Protein AF-A0A7S4FN03-F1 (afdb_monomer)

pLDDT: mean 77.99, std 19.29, range [27.97, 95.44]

Mean predicted aligned error: 13.23 Å

Solvent-accessible surface area (backbone atoms only — not comparable to full-atom values): 18125 Å² total; per-residue (Å²): 136,86,80,96,76,80,91,63,79,79,75,65,75,80,77,77,81,86,76,85,81,77,85,72,90,62,94,55,85,79,60,80,80,77,79,86,74,87,74,92,75,78,81,68,73,52,72,67,58,58,50,49,51,50,48,51,52,50,50,58,72,62,55,65,81,92,66,58,69,67,62,52,29,52,53,39,32,54,49,47,53,52,56,50,67,69,48,41,68,65,55,51,52,52,43,50,49,33,33,52,50,16,50,52,48,34,72,72,51,64,81,77,82,57,57,74,57,43,53,54,48,52,54,51,48,56,51,49,53,55,52,54,53,55,58,58,46,55,61,50,38,54,59,54,57,66,48,46,64,59,48,52,60,41,44,75,67,64,74,56,58,71,68,39,48,54,50,27,52,46,45,50,55,43,57,56,48,35,41,50,38,27,41,45,26,38,49,46,34,45,70,69,42,66,53,78,94,44,68,70,54,48,50,52,47,32,49,36,49,28,54,42,50,48,53,52,44,51,56,41,48,52,44,36,69,76,34,94,44,62,67,60,24,49,52,50,47,51,53,55,49,53,54,38,52,50,48,26,47,78,79,40,51,74,88,78,54,59,80,92,58,54,63,50,54,80,71,26,63,57,19,53,37,46,52,53,46,49,49,63,71,30,58,92,42,76,48,73,73,53,75,74,51,22,66,74,44,82,69,45,67,94,55,52,35,27,60,69,70,72,109

Structure (mmCIF, N/CA/C/O backbone):
data_AF-A0A7S4FN03-F1
#
_entry.id   AF-A0A7S4FN03-F1
#
loop_
_atom_site.group_PDB
_atom_site.id
_atom_site.type_symbol
_atom_site.label_atom_id
_atom_site.label_alt_id
_atom_site.label_comp_id
_atom_site.label_asym_id
_atom_site.label_entity_id
_atom_site.label_seq_id
_atom_site.pdbx_PDB_ins_code
_atom_site.Cartn_x
_atom_site.Cartn_y
_atom_site.Cartn_z
_atom_site.occupancy
_atom_site.B_iso_or_equiv
_atom_site.auth_seq_id
_atom_site.auth_comp_id
_atom_site.auth_asym_id
_atom_site.auth_atom_id
_atom_site.pdbx_PDB_model_num
ATOM 1 N N . ASP A 1 1 ? 38.760 39.451 47.859 1.00 35.06 1 ASP A N 1
ATOM 2 C CA . ASP A 1 1 ? 37.387 39.232 47.369 1.00 35.06 1 ASP A CA 1
ATOM 3 C C . ASP A 1 1 ? 37.130 37.746 47.196 1.00 35.06 1 ASP A C 1
ATOM 5 O O . ASP A 1 1 ? 37.681 37.132 46.296 1.00 35.06 1 ASP A O 1
ATOM 9 N N . LEU A 1 2 ? 36.641 37.122 48.276 1.00 35.09 2 LEU A N 1
ATOM 10 C CA . LEU A 1 2 ? 35.272 36.573 48.403 1.00 35.09 2 LEU A CA 1
ATOM 11 C C . LEU A 1 2 ? 35.201 35.189 47.726 1.00 35.09 2 LEU A C 1
ATOM 13 O O . LEU A 1 2 ? 35.229 35.093 46.512 1.00 35.09 2 LEU A O 1
ATOM 17 N N . GLY A 1 3 ? 35.208 34.057 48.429 1.00 33.28 3 GLY A N 1
ATOM 18 C CA . GLY A 1 3 ? 34.470 33.750 49.654 1.00 33.28 3 GLY A CA 1
ATOM 19 C C . GLY A 1 3 ? 33.426 32.687 49.302 1.00 33.28 3 GLY A C 1
ATOM 20 O O . GLY A 1 3 ? 32.341 33.011 48.843 1.00 33.28 3 GLY A O 1
ATOM 21 N N . TYR A 1 4 ? 33.808 31.418 49.434 1.00 37.50 4 TYR A N 1
ATOM 22 C CA . TYR A 1 4 ? 32.979 30.237 49.189 1.00 37.50 4 TYR A CA 1
ATOM 23 C C . TYR A 1 4 ? 31.975 30.073 50.344 1.00 37.50 4 TYR A C 1
ATOM 25 O O . TYR A 1 4 ? 32.359 29.651 51.436 1.00 37.50 4 TYR A O 1
ATOM 33 N N . GLU A 1 5 ? 30.710 30.442 50.118 1.00 38.25 5 GLU A N 1
ATOM 34 C CA . GLU A 1 5 ? 29.605 30.275 51.073 1.00 38.25 5 GLU A CA 1
ATOM 35 C C . GLU A 1 5 ? 28.731 29.043 50.783 1.00 38.25 5 GLU A C 1
ATOM 37 O O . GLU A 1 5 ? 28.573 28.581 49.653 1.00 38.25 5 GLU A O 1
ATOM 42 N N . ARG A 1 6 ? 28.196 28.505 51.882 1.00 40.78 6 ARG A N 1
ATOM 43 C CA . ARG A 1 6 ? 27.448 27.254 52.049 1.00 40.78 6 ARG A CA 1
ATOM 44 C C . ARG A 1 6 ? 26.044 27.240 51.422 1.00 40.78 6 ARG A C 1
ATOM 46 O O . ARG A 1 6 ? 25.438 28.284 51.207 1.00 40.78 6 ARG A O 1
ATOM 53 N N . PRO A 1 7 ? 25.460 26.035 51.260 1.00 44.78 7 PRO A N 1
ATOM 54 C CA . PRO A 1 7 ? 24.115 25.830 50.747 1.00 44.78 7 PRO A CA 1
ATOM 55 C C . PRO A 1 7 ? 23.074 25.942 51.874 1.00 44.78 7 PRO A C 1
ATOM 57 O O . PRO A 1 7 ? 22.741 24.951 52.514 1.00 44.78 7 PRO A O 1
ATOM 60 N N . GLU A 1 8 ? 22.527 27.135 52.109 1.00 39.94 8 GLU A N 1
ATOM 61 C CA . GLU A 1 8 ? 21.363 27.311 53.007 1.00 39.94 8 GLU A CA 1
ATOM 62 C C . GLU A 1 8 ? 20.085 27.760 52.274 1.00 39.94 8 GLU A C 1
ATOM 64 O O . GLU A 1 8 ? 18.982 27.622 52.800 1.00 39.94 8 GLU A O 1
ATOM 69 N N . ALA A 1 9 ? 20.176 28.146 50.997 1.00 37.31 9 ALA A N 1
ATOM 70 C CA . ALA A 1 9 ? 19.009 28.558 50.208 1.00 37.31 9 ALA A CA 1
ATOM 71 C C . ALA A 1 9 ? 18.144 27.388 49.682 1.00 37.31 9 ALA A C 1
ATOM 73 O O . ALA A 1 9 ? 16.999 27.595 49.284 1.00 37.31 9 ALA A O 1
ATOM 74 N N . ALA A 1 10 ? 18.645 26.147 49.710 1.00 36.66 10 ALA A N 1
ATOM 75 C CA . ALA A 1 10 ? 17.890 24.969 49.261 1.00 36.66 10 ALA A CA 1
ATOM 76 C C . ALA A 1 10 ? 17.017 24.334 50.365 1.00 36.66 10 ALA A C 1
ATOM 78 O O . ALA A 1 10 ? 16.143 23.526 50.062 1.00 36.66 10 ALA A O 1
ATOM 79 N N . ALA A 1 11 ? 17.213 24.708 51.636 1.00 39.81 11 ALA A N 1
ATOM 80 C CA . ALA A 1 11 ? 16.533 24.084 52.775 1.00 39.81 11 ALA A CA 1
ATOM 81 C C . ALA A 1 11 ? 15.270 24.831 53.257 1.00 39.81 11 ALA A C 1
ATOM 83 O O . ALA A 1 11 ? 14.521 24.298 54.074 1.00 39.81 11 ALA A O 1
ATOM 84 N N . GLN A 1 12 ? 14.984 26.037 52.749 1.00 36.88 12 GLN A N 1
ATOM 85 C CA . GLN A 1 12 ? 13.817 26.833 53.175 1.00 36.88 12 GLN A CA 1
ATOM 86 C C . GLN A 1 12 ? 12.677 26.923 52.147 1.00 36.88 12 GLN A C 1
ATOM 88 O O . GLN A 1 12 ? 11.568 27.306 52.512 1.00 36.88 12 GLN A O 1
ATOM 93 N N . ALA A 1 13 ? 12.870 26.459 50.909 1.00 37.47 13 ALA A N 1
ATOM 94 C CA . ALA A 1 13 ? 11.798 26.400 49.905 1.00 37.47 13 ALA A CA 1
ATOM 95 C C . ALA A 1 13 ? 10.875 25.163 50.032 1.00 37.47 13 ALA A C 1
ATOM 97 O O . ALA A 1 13 ? 9.937 25.008 49.257 1.00 37.47 13 ALA A O 1
ATOM 98 N N . GLN A 1 14 ? 11.104 24.289 51.020 1.00 38.75 14 GLN A N 1
ATOM 99 C CA . GLN A 1 14 ? 10.279 23.099 51.289 1.00 38.75 14 GLN A CA 1
ATOM 100 C C . GLN A 1 14 ? 9.232 23.287 52.406 1.00 38.75 14 GLN A C 1
ATOM 102 O O . GLN A 1 14 ? 8.590 22.316 52.800 1.00 38.75 14 GLN A O 1
ATOM 107 N N . ARG A 1 15 ? 9.025 24.509 52.929 1.00 39.31 15 ARG A N 1
ATOM 108 C CA . ARG A 1 15 ? 8.112 24.749 54.071 1.00 39.31 15 ARG A CA 1
ATOM 109 C C . ARG A 1 15 ? 6.859 25.592 53.816 1.00 39.31 15 ARG A C 1
ATOM 111 O O . ARG A 1 15 ? 6.125 25.835 54.768 1.00 39.31 15 ARG A O 1
ATOM 118 N N . ALA A 1 16 ? 6.531 25.977 52.586 1.00 44.50 16 ALA A N 1
ATOM 119 C CA . ALA A 1 16 ? 5.259 26.659 52.331 1.00 44.50 16 ALA A CA 1
ATOM 120 C C . ALA A 1 16 ? 4.739 26.391 50.915 1.00 44.50 16 ALA A C 1
ATOM 122 O O . ALA A 1 16 ? 5.336 26.839 49.942 1.00 44.50 16 ALA A O 1
ATOM 123 N N . GLY A 1 17 ? 3.612 25.682 50.813 1.00 32.88 17 GLY A N 1
ATOM 124 C CA . GLY A 1 17 ? 2.87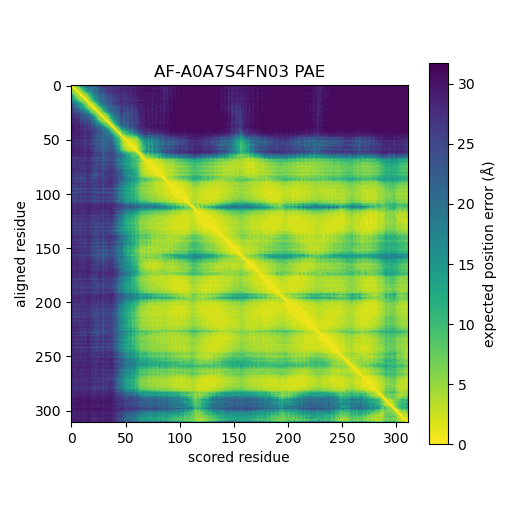5 25.510 49.558 1.00 32.88 17 GLY A CA 1
ATOM 125 C C . GLY A 1 17 ? 2.376 24.087 49.347 1.00 32.88 17 GLY A C 1
ATOM 126 O O . GLY A 1 17 ? 2.926 23.350 48.535 1.00 32.88 17 GLY A O 1
ATOM 127 N N . ASP A 1 18 ? 1.327 23.707 50.075 1.00 34.50 18 ASP A N 1
ATOM 128 C CA . ASP A 1 18 ? 0.567 22.483 49.811 1.00 34.50 18 ASP A CA 1
ATOM 129 C C . ASP A 1 18 ? -0.051 22.543 48.391 1.00 34.50 18 ASP A C 1
ATOM 131 O O . ASP A 1 18 ? -0.775 23.497 48.083 1.00 34.50 18 ASP A O 1
ATOM 135 N N . PRO A 1 19 ? 0.189 21.558 47.505 1.00 40.25 19 PRO A N 1
ATOM 136 C CA . PRO A 1 19 ? -0.490 21.477 46.215 1.00 40.25 19 PRO A CA 1
ATOM 137 C C . PRO A 1 19 ? -1.942 20.977 46.379 1.00 40.25 19 PRO A C 1
ATOM 139 O O . PRO A 1 19 ? -2.229 20.152 47.251 1.00 40.25 19 PRO A O 1
ATOM 142 N N . PRO A 1 20 ? -2.891 21.410 45.522 1.00 37.19 20 PRO A N 1
ATOM 143 C CA . PRO A 1 20 ? -4.289 21.007 45.633 1.00 37.19 20 PRO A CA 1
ATOM 144 C C . PRO A 1 20 ? -4.449 19.496 45.410 1.00 37.19 20 PRO A C 1
ATOM 146 O O . PRO A 1 20 ? -4.155 18.964 44.336 1.00 37.19 20 PRO A O 1
ATOM 149 N N . LYS A 1 21 ? -4.955 18.797 46.436 1.00 32.19 21 LYS A N 1
ATOM 150 C CA . LYS A 1 21 ? -5.301 17.369 46.392 1.00 32.19 21 LYS A CA 1
ATOM 151 C C . LYS A 1 21 ? -6.249 17.079 45.225 1.00 32.19 21 LYS A C 1
ATOM 153 O O . LYS A 1 21 ? -7.438 17.397 45.258 1.00 32.19 21 LYS A O 1
ATOM 158 N N . ARG A 1 22 ? -5.724 16.393 44.209 1.00 33.28 22 ARG A N 1
ATOM 159 C CA . ARG A 1 22 ? -6.496 15.711 43.165 1.00 33.28 22 ARG A CA 1
ATOM 160 C C . ARG A 1 22 ? -7.419 14.699 43.854 1.00 33.28 22 ARG A C 1
ATOM 162 O O . ARG A 1 22 ? -6.936 13.740 44.450 1.00 33.28 22 ARG A O 1
ATOM 169 N N . ARG A 1 23 ? -8.738 14.913 43.801 1.00 31.50 23 ARG A N 1
ATOM 170 C CA . ARG A 1 23 ? -9.747 13.950 44.275 1.00 31.50 23 ARG A CA 1
ATOM 171 C C . ARG A 1 23 ? -9.638 12.670 43.441 1.00 31.50 23 ARG A C 1
ATOM 173 O O . ARG A 1 23 ? -10.211 12.571 42.359 1.00 31.50 23 ARG A O 1
ATOM 180 N N . SER A 1 24 ? -8.889 11.693 43.940 1.00 31.02 24 SER A N 1
ATOM 181 C CA . SER A 1 24 ? -9.024 10.306 43.525 1.00 31.02 24 SER A CA 1
ATOM 182 C C . SER A 1 24 ? -10.347 9.794 44.091 1.00 31.02 24 SER A C 1
ATOM 184 O O . SER A 1 24 ? -10.504 9.605 45.298 1.00 31.02 24 SER A O 1
ATOM 186 N N . VAL A 1 25 ? -11.339 9.594 43.221 1.00 38.94 25 VAL A N 1
ATOM 187 C CA . VAL A 1 25 ? -12.537 8.813 43.558 1.00 38.94 25 VAL A CA 1
ATOM 188 C C . VAL A 1 25 ? -12.097 7.352 43.602 1.00 38.94 25 VAL A C 1
ATOM 190 O O . VAL A 1 25 ? -12.251 6.583 42.659 1.00 38.94 25 VAL A O 1
ATOM 193 N N . THR A 1 26 ? -11.419 7.028 44.695 1.00 33.53 26 THR A N 1
ATOM 194 C CA . THR A 1 26 ? -11.009 5.689 45.096 1.00 33.53 26 THR A CA 1
ATOM 195 C C . THR A 1 26 ? -12.175 5.133 45.900 1.00 33.53 26 THR A C 1
ATOM 197 O O . THR A 1 26 ? -12.727 5.840 46.742 1.00 33.53 26 THR A O 1
ATOM 200 N N . GLY A 1 27 ? -12.604 3.910 45.598 1.00 36.25 27 GLY A N 1
ATOM 201 C CA . GLY A 1 27 ? -13.808 3.279 46.142 1.00 36.25 27 GLY A CA 1
ATOM 202 C C . GLY A 1 27 ? -13.750 2.953 47.638 1.00 36.25 27 GLY A C 1
ATOM 203 O O . GLY A 1 27 ? -13.853 1.788 47.998 1.00 36.25 27 GLY A O 1
ATOM 204 N N . SER A 1 28 ? -13.627 3.960 48.508 1.00 31.30 28 SER A N 1
ATOM 205 C CA . SER A 1 28 ? -13.722 3.805 49.966 1.00 31.30 28 SER A CA 1
ATOM 206 C C . SER A 1 28 ? -14.982 4.431 50.578 1.00 31.30 28 SER A C 1
ATOM 208 O O . SER A 1 28 ? -15.271 4.169 51.740 1.00 31.30 28 SER A O 1
ATOM 210 N N . SER A 1 29 ? -15.799 5.175 49.820 1.00 30.98 29 SER A N 1
ATOM 211 C CA . SER A 1 29 ? -17.082 5.707 50.330 1.00 30.98 29 SER A CA 1
ATOM 212 C C . SER A 1 29 ? -18.221 4.684 50.393 1.00 30.98 29 SER A C 1
ATOM 214 O O . SER A 1 29 ? -19.305 5.024 50.847 1.00 30.98 29 SER A O 1
ATOM 2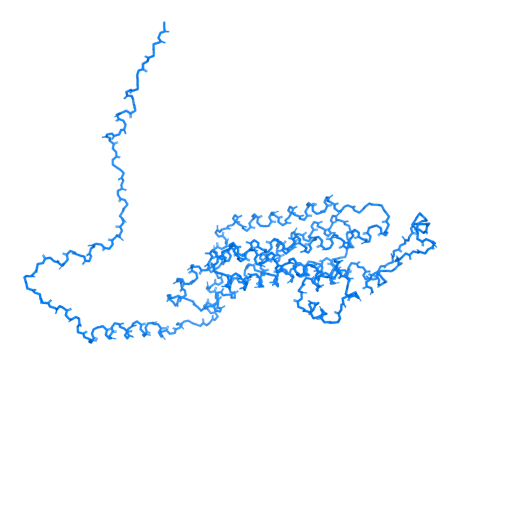16 N N . VAL A 1 30 ? -17.994 3.431 49.987 1.00 37.16 30 VAL A N 1
ATOM 217 C CA . VAL A 1 30 ? -18.956 2.331 50.211 1.00 37.16 30 VAL A CA 1
ATOM 218 C C . VAL A 1 30 ? -18.622 1.546 51.494 1.00 37.16 30 VAL A C 1
ATOM 220 O O . VAL A 1 30 ? -19.428 0.754 51.964 1.00 37.16 30 VAL A O 1
ATOM 223 N N . LEU A 1 31 ? -17.461 1.798 52.113 1.00 33.47 31 LEU A N 1
ATOM 224 C CA . LEU A 1 31 ? -16.963 1.052 53.277 1.00 33.47 31 LEU A CA 1
ATOM 225 C C . LEU A 1 31 ? -17.275 1.702 54.636 1.00 33.47 31 LEU A C 1
ATOM 227 O O . LEU A 1 31 ? -17.035 1.078 55.663 1.00 33.47 31 LEU A O 1
ATOM 231 N N . SER A 1 32 ? -17.847 2.911 54.681 1.00 31.39 32 SER A N 1
ATOM 232 C CA . SER A 1 32 ? -18.150 3.603 55.949 1.00 31.39 32 SER A CA 1
ATOM 233 C C . SER A 1 32 ? -19.551 3.336 56.515 1.00 31.39 32 SER A C 1
ATOM 235 O O . SER A 1 32 ? -19.945 3.985 57.477 1.00 31.39 32 SER A O 1
ATOM 237 N N . LEU A 1 33 ? -20.310 2.399 55.940 1.00 33.19 33 LEU A N 1
ATOM 238 C CA . LEU A 1 33 ? -21.582 1.912 56.502 1.00 33.19 33 LEU A CA 1
ATOM 239 C C . LEU A 1 33 ? -21.454 0.522 57.153 1.00 33.19 33 LEU A C 1
ATOM 241 O O . LEU A 1 33 ? -22.434 -0.011 57.658 1.00 33.19 33 LEU A O 1
ATOM 245 N N . ALA A 1 34 ? -20.249 -0.055 57.178 1.00 32.72 34 ALA A N 1
ATOM 246 C CA . ALA A 1 34 ? -19.971 -1.388 57.713 1.00 32.72 34 ALA A CA 1
ATOM 247 C C . ALA A 1 34 ? -19.263 -1.324 59.077 1.00 32.72 34 ALA A C 1
ATOM 249 O O . ALA A 1 34 ? -18.207 -1.921 59.269 1.00 32.72 34 ALA A O 1
ATOM 250 N N . GLY A 1 35 ? -19.811 -0.556 60.018 1.00 33.16 35 GLY A N 1
ATOM 251 C CA . GLY A 1 35 ? -19.161 -0.336 61.307 1.00 33.16 35 GLY A CA 1
ATOM 252 C C . GLY A 1 35 ? -20.116 -0.016 62.442 1.00 33.16 35 GLY A C 1
ATOM 253 O O . GLY A 1 35 ? -19.932 1.014 63.069 1.00 33.16 35 GLY A O 1
ATOM 254 N N . GLN A 1 36 ? -21.121 -0.867 62.678 1.00 32.75 36 GLN A N 1
ATOM 255 C CA . GLN A 1 36 ? -21.648 -1.188 64.016 1.00 32.75 36 GLN A CA 1
ATOM 256 C C . GLN A 1 36 ? -22.869 -2.101 63.900 1.00 32.75 36 GLN A C 1
ATOM 258 O O . GLN A 1 36 ? -23.950 -1.671 63.511 1.00 32.75 36 GLN A O 1
ATOM 263 N N . THR A 1 37 ? -22.683 -3.373 64.234 1.00 27.97 37 THR A N 1
ATOM 264 C CA . THR A 1 37 ? -23.661 -4.216 64.934 1.00 27.97 37 THR A CA 1
ATOM 265 C C . THR A 1 37 ? -22.941 -5.492 65.349 1.00 27.97 37 THR A C 1
ATOM 267 O O . THR A 1 37 ? -22.277 -6.144 64.545 1.00 27.97 37 THR A O 1
ATOM 270 N N . ASP A 1 38 ? -23.021 -5.788 66.639 1.00 29.88 38 ASP A N 1
ATOM 271 C CA . ASP A 1 38 ? -22.600 -7.044 67.236 1.00 29.88 38 ASP A CA 1
ATOM 272 C C . ASP A 1 38 ? -23.289 -8.241 66.556 1.00 29.88 38 ASP A C 1
ATOM 274 O O . ASP A 1 38 ? -24.403 -8.116 66.047 1.00 29.88 38 ASP A O 1
ATOM 278 N N . SER A 1 39 ? -22.651 -9.415 66.635 1.00 29.36 39 SER A N 1
ATOM 279 C CA . SER A 1 39 ? -23.101 -10.748 66.177 1.00 29.36 39 SER A CA 1
ATOM 280 C C . SER A 1 39 ? -23.014 -11.043 64.661 1.00 29.36 39 SER A C 1
ATOM 282 O O . SER A 1 39 ? -23.272 -10.172 63.829 1.00 29.36 39 SER A O 1
ATOM 284 N N . PRO A 1 40 ? -22.641 -12.282 64.258 1.00 32.16 40 PRO A N 1
ATOM 285 C CA . PRO A 1 40 ? -22.474 -12.658 62.859 1.00 32.16 40 PRO A CA 1
ATOM 286 C C . PRO A 1 40 ? -23.851 -12.868 62.226 1.00 32.16 40 PRO A C 1
ATOM 288 O O . PRO A 1 40 ? -24.292 -13.993 62.002 1.00 32.16 40 PRO A O 1
ATOM 291 N N . THR A 1 41 ? -24.553 -11.778 61.934 1.00 33.66 41 THR A N 1
ATOM 292 C CA . THR A 1 41 ? -25.743 -11.849 61.093 1.00 33.66 41 THR A CA 1
ATOM 293 C C . THR A 1 41 ? -25.251 -11.993 59.664 1.00 33.66 41 THR A C 1
ATOM 295 O O . THR A 1 41 ? -24.797 -11.040 59.033 1.00 33.66 41 THR A O 1
ATOM 298 N N . THR A 1 42 ? -25.272 -13.226 59.170 1.00 31.83 42 THR A N 1
ATOM 299 C CA . THR A 1 42 ? -25.091 -13.551 57.762 1.00 31.83 42 THR A CA 1
ATOM 300 C C . THR A 1 42 ? -26.085 -12.703 56.966 1.00 31.83 42 THR A C 1
ATOM 302 O O . THR A 1 42 ? -27.268 -13.026 56.911 1.00 31.83 42 THR A O 1
ATOM 305 N N . LEU A 1 43 ? -25.637 -11.593 56.367 1.00 41.56 43 LEU A N 1
ATOM 306 C CA . LEU A 1 43 ? -26.392 -10.912 55.316 1.00 41.56 43 LEU A CA 1
ATOM 307 C C . LEU A 1 43 ? -26.362 -11.833 54.097 1.00 41.56 43 LEU A C 1
ATOM 309 O O . LEU A 1 43 ? -25.610 -11.635 53.144 1.00 41.56 43 LEU A O 1
ATOM 313 N N . THR A 1 44 ? -27.162 -12.895 54.155 1.00 41.41 44 THR A N 1
ATOM 314 C CA . THR A 1 44 ? -27.591 -13.620 52.976 1.00 41.41 44 THR A CA 1
ATOM 315 C C . THR A 1 44 ? -28.345 -12.598 52.140 1.00 41.41 44 THR A C 1
ATOM 317 O O . THR A 1 44 ? -29.516 -12.320 52.404 1.00 41.41 44 THR A O 1
ATOM 320 N N . MET A 1 45 ? -27.676 -11.986 51.156 1.00 43.38 45 MET A N 1
ATOM 321 C CA . MET A 1 45 ? -28.401 -11.419 50.027 1.00 43.38 45 MET A CA 1
ATOM 322 C C . MET A 1 45 ? -29.353 -12.520 49.572 1.00 43.38 45 MET A C 1
ATOM 324 O O . MET A 1 45 ? -28.902 -13.617 49.236 1.00 43.38 45 MET A O 1
ATOM 328 N N . SER A 1 46 ? -30.657 -12.267 49.665 1.00 54.31 46 SER A N 1
ATOM 329 C CA . SER A 1 46 ? -31.658 -13.227 49.228 1.00 54.31 46 SER A CA 1
ATOM 330 C C . SER A 1 46 ? -31.303 -13.671 47.810 1.00 54.31 46 SER A C 1
ATOM 332 O O . SER A 1 46 ? -31.000 -12.832 46.957 1.00 54.31 46 SER A O 1
ATOM 334 N N . ASN A 1 47 ? -31.353 -14.977 47.535 1.00 58.19 47 ASN A N 1
ATOM 335 C CA . ASN A 1 47 ? -31.136 -15.521 46.190 1.00 58.19 47 ASN A CA 1
ATOM 336 C C . ASN A 1 47 ? -32.037 -14.841 45.130 1.00 58.19 47 ASN A C 1
ATOM 338 O O . ASN A 1 47 ? -31.713 -14.859 43.943 1.00 58.19 47 ASN A O 1
ATOM 342 N N . SER A 1 48 ? -33.143 -14.202 45.543 1.00 58.69 48 SER A N 1
ATOM 343 C CA . SER A 1 48 ? -34.003 -13.385 44.676 1.00 58.69 48 SER A CA 1
ATOM 344 C C . SER A 1 48 ? -33.334 -12.104 44.165 1.00 58.69 48 SER A C 1
ATOM 346 O O . SER A 1 48 ? -33.575 -11.698 43.026 1.00 58.69 48 SER A O 1
ATOM 348 N N . ASP A 1 49 ? -32.485 -11.465 44.969 1.00 66.25 49 ASP A N 1
ATOM 349 C CA . ASP A 1 49 ? -31.912 -10.147 44.675 1.00 66.25 49 ASP A CA 1
ATOM 350 C C . ASP A 1 49 ? -30.686 -10.273 43.768 1.00 66.25 49 ASP A C 1
ATOM 352 O O . ASP A 1 49 ? -30.513 -9.515 42.813 1.00 66.25 49 ASP A O 1
ATOM 356 N N . THR A 1 50 ? -29.877 -11.311 43.978 1.00 65.38 50 THR A N 1
ATOM 357 C CA . THR A 1 50 ? -28.801 -11.685 43.052 1.00 65.38 50 THR A CA 1
ATOM 358 C C . THR A 1 50 ? -29.362 -12.160 41.712 1.00 65.38 50 THR A C 1
ATOM 360 O O . THR A 1 50 ? -28.890 -11.708 40.667 1.00 65.38 50 THR A O 1
ATOM 363 N N . ALA A 1 51 ? -30.415 -12.985 41.702 1.00 68.31 51 ALA A N 1
ATOM 364 C CA . ALA A 1 51 ? -31.059 -13.435 40.466 1.00 68.31 51 ALA A CA 1
ATOM 365 C C . ALA A 1 51 ? -31.696 -12.281 39.670 1.00 68.31 51 ALA A C 1
ATOM 367 O O . ALA A 1 51 ? -31.581 -12.242 38.444 1.00 68.31 51 ALA A O 1
ATOM 368 N N . THR A 1 52 ? -32.323 -11.307 40.337 1.00 74.06 52 THR A N 1
ATOM 369 C CA . THR A 1 52 ? -32.907 -10.133 39.666 1.00 74.06 52 THR A CA 1
ATOM 370 C C . THR A 1 52 ? -31.847 -9.174 39.130 1.00 74.06 52 THR A C 1
ATOM 372 O O . THR A 1 52 ? -32.017 -8.650 38.026 1.00 74.06 52 THR A O 1
ATOM 375 N N . VAL A 1 53 ? -30.726 -8.977 39.832 1.00 75.12 53 VAL A N 1
ATOM 376 C CA . VAL A 1 53 ? -29.576 -8.222 39.304 1.00 75.12 53 VAL A CA 1
ATOM 377 C C . VAL A 1 53 ? -28.986 -8.926 38.081 1.00 75.12 53 VAL A C 1
ATOM 379 O O . VAL A 1 53 ? -28.815 -8.287 37.041 1.00 75.12 53 VAL A O 1
ATOM 382 N N . TYR A 1 54 ? -28.769 -10.243 38.145 1.00 67.50 54 TYR A N 1
ATOM 383 C CA . TYR A 1 54 ? -28.314 -11.033 36.998 1.00 67.50 54 TYR A CA 1
ATOM 384 C C . TYR A 1 54 ? -29.288 -10.949 35.820 1.00 67.50 54 TYR A C 1
ATOM 386 O O . TYR A 1 54 ? -28.866 -10.716 34.690 1.00 67.50 54 TYR A O 1
ATOM 394 N N . GLN A 1 55 ? -30.597 -11.048 36.057 1.00 73.75 55 GLN A N 1
ATOM 395 C CA . GLN A 1 55 ? -31.598 -10.894 35.002 1.00 73.75 55 GLN A CA 1
ATOM 396 C C . GLN A 1 55 ? -31.623 -9.485 34.406 1.00 73.75 55 GLN A C 1
ATOM 398 O O . GLN A 1 55 ? -31.803 -9.349 33.197 1.00 73.75 55 GLN A O 1
ATOM 403 N N . ARG A 1 56 ? -31.418 -8.431 35.204 1.00 73.06 56 ARG A N 1
ATOM 404 C CA . ARG A 1 56 ? -31.302 -7.054 34.696 1.00 73.06 56 ARG A CA 1
ATOM 405 C C . ARG A 1 56 ? -30.047 -6.871 33.853 1.00 73.06 56 ARG A C 1
ATOM 407 O O . ARG A 1 56 ? -30.140 -6.254 32.797 1.00 73.06 56 ARG A O 1
ATOM 414 N N . LEU A 1 57 ? -28.918 -7.450 34.260 1.00 70.44 57 LEU A N 1
ATOM 415 C CA . LEU A 1 57 ? -27.682 -7.456 33.474 1.00 70.44 57 LEU A CA 1
ATOM 416 C C . LEU A 1 57 ? -27.852 -8.243 32.170 1.00 70.44 57 LEU A C 1
ATOM 418 O O . LEU A 1 57 ? -27.486 -7.746 31.112 1.00 70.44 57 LEU A O 1
ATOM 422 N N . ILE A 1 58 ? -28.503 -9.409 32.208 1.00 65.94 58 ILE A N 1
ATOM 423 C CA . ILE A 1 58 ? -28.824 -10.210 31.017 1.00 65.94 58 ILE A CA 1
ATOM 424 C C . ILE A 1 58 ? -29.805 -9.467 30.103 1.00 65.94 58 ILE A C 1
ATOM 426 O O . ILE A 1 58 ? -29.649 -9.507 28.888 1.00 65.94 58 ILE A O 1
ATOM 430 N N . LYS A 1 59 ? -30.805 -8.766 30.652 1.00 64.19 59 LYS A N 1
ATOM 431 C CA . LYS A 1 59 ? -31.787 -7.976 29.888 1.00 64.19 59 LYS A CA 1
ATOM 432 C C . LYS A 1 59 ? -31.170 -6.705 29.301 1.00 64.19 59 LYS A C 1
ATOM 434 O O . LYS A 1 59 ? -31.526 -6.329 28.189 1.00 64.19 59 LYS A O 1
ATOM 439 N N . ALA A 1 60 ? -30.227 -6.080 30.003 1.00 63.84 60 ALA A N 1
ATOM 440 C CA . ALA A 1 60 ? -29.421 -4.976 29.490 1.00 63.84 60 ALA A CA 1
ATOM 441 C C . ALA A 1 60 ? -28.447 -5.450 28.397 1.00 63.84 60 ALA A C 1
ATOM 443 O O . ALA A 1 60 ? -28.335 -4.791 27.370 1.00 63.84 60 ALA A O 1
ATOM 444 N N . ALA A 1 61 ? -27.838 -6.629 28.551 1.00 60.16 61 ALA A N 1
ATOM 445 C CA . ALA A 1 61 ? -27.018 -7.267 27.518 1.00 60.16 61 ALA A CA 1
ATOM 446 C C . ALA A 1 61 ? -27.852 -7.750 26.310 1.00 60.16 61 ALA A C 1
ATOM 448 O O . ALA A 1 61 ? -27.381 -7.730 25.176 1.00 60.16 61 ALA A O 1
ATOM 449 N N . ARG A 1 62 ? -29.119 -8.145 26.525 1.00 56.31 62 ARG A N 1
ATOM 450 C CA . ARG A 1 62 ? -30.091 -8.509 25.470 1.00 56.31 62 ARG A CA 1
ATOM 451 C C . ARG A 1 62 ? -30.791 -7.323 24.826 1.00 56.31 62 ARG A C 1
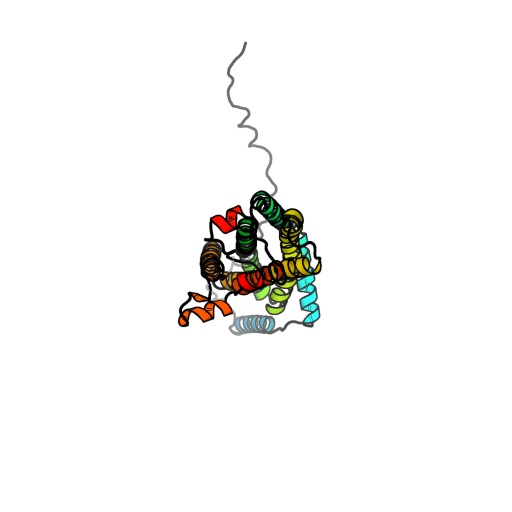ATOM 453 O O . ARG A 1 62 ? -31.453 -7.514 23.806 1.00 56.31 62 ARG A O 1
ATOM 460 N N . SER A 1 63 ? -30.707 -6.129 25.408 1.00 64.44 63 SER A N 1
ATOM 461 C CA . SER A 1 63 ? -31.285 -4.921 24.825 1.00 64.44 63 SER A CA 1
ATOM 462 C C . SER A 1 63 ? -30.536 -4.632 23.524 1.00 64.44 63 SER A C 1
ATOM 464 O O . SER A 1 63 ? -29.467 -4.025 23.530 1.00 64.44 63 SER A O 1
ATOM 466 N N . GLY A 1 64 ? -31.093 -5.100 22.405 1.00 65.06 64 GLY A N 1
ATOM 467 C CA . GLY A 1 64 ? -30.540 -4.889 21.076 1.00 65.06 64 GLY A CA 1
ATOM 468 C C . GLY A 1 64 ? -30.336 -3.406 20.754 1.00 65.06 64 GLY A C 1
ATOM 469 O O . GLY A 1 64 ? -30.869 -2.504 21.401 1.00 65.06 64 GLY A O 1
ATOM 470 N N . TYR A 1 65 ? -29.539 -3.146 19.722 1.00 69.69 65 TYR A N 1
ATOM 471 C CA . TYR A 1 65 ? -29.231 -1.793 19.265 1.00 69.69 65 TYR A CA 1
ATOM 472 C C . TYR A 1 65 ? -30.509 -1.006 18.941 1.00 69.69 65 TYR A C 1
ATOM 474 O O . TYR A 1 65 ? -31.230 -1.363 18.014 1.00 69.69 65 TYR A O 1
ATOM 482 N N . LYS A 1 66 ? -30.758 0.083 19.681 1.00 70.62 66 LYS A N 1
ATOM 483 C CA . LYS A 1 66 ? -31.998 0.874 19.586 1.00 70.62 66 LYS A CA 1
ATOM 484 C C . LYS A 1 66 ? -32.144 1.684 18.289 1.00 70.62 66 LYS A C 1
ATOM 486 O O . LYS A 1 66 ? -33.251 2.102 17.975 1.00 70.62 66 LYS A O 1
ATOM 491 N N . GLN A 1 67 ? -31.059 1.941 17.552 1.00 76.56 67 GLN A N 1
ATOM 492 C CA . GLN A 1 67 ? -31.105 2.730 16.313 1.00 76.56 67 GLN A CA 1
ATOM 493 C C . GLN A 1 67 ? -30.973 1.876 15.048 1.00 76.56 67 GLN A C 1
ATOM 495 O O . GLN A 1 67 ? -30.380 0.794 15.053 1.00 76.56 67 GLN A O 1
ATOM 500 N N . SER A 1 68 ? -31.476 2.437 13.942 1.00 84.44 68 SER A N 1
ATOM 501 C CA . SER A 1 68 ? -31.291 1.914 12.586 1.00 84.44 68 SER A CA 1
ATOM 502 C C . SER A 1 68 ? -29.809 1.749 12.234 1.00 84.44 68 SER A C 1
ATOM 504 O O . SER A 1 68 ? -28.956 2.546 12.635 1.00 84.44 68 SER A O 1
ATOM 506 N N . TRP A 1 69 ? -29.510 0.713 11.449 1.00 84.19 69 TRP A N 1
ATOM 507 C CA . TRP A 1 69 ? -28.150 0.319 11.084 1.00 84.19 69 TRP A CA 1
ATOM 508 C C . TRP A 1 69 ? -27.370 1.434 10.375 1.00 84.19 69 TRP A C 1
ATOM 510 O O . TRP A 1 69 ? -26.233 1.710 10.759 1.00 84.19 69 TRP A O 1
ATOM 520 N N . LEU A 1 70 ? -28.001 2.118 9.412 1.00 86.62 70 LEU A N 1
ATOM 521 C CA . LEU A 1 70 ? -27.388 3.210 8.644 1.00 86.62 70 LEU A CA 1
ATOM 522 C C . LEU A 1 70 ? -27.091 4.431 9.513 1.00 86.62 70 LEU A C 1
ATOM 524 O O . LEU A 1 70 ? -26.016 5.017 9.419 1.00 86.62 70 LEU A O 1
ATOM 528 N N . ARG A 1 71 ? -28.020 4.785 10.409 1.00 85.69 71 ARG A N 1
ATOM 529 C CA . ARG A 1 71 ? -27.827 5.903 11.339 1.00 85.69 71 ARG A CA 1
ATOM 530 C C . ARG A 1 71 ? -26.667 5.620 12.291 1.00 85.69 71 ARG A C 1
ATOM 532 O O . ARG A 1 71 ? -25.823 6.486 12.495 1.00 85.69 71 ARG A O 1
ATOM 539 N N . HIS A 1 72 ? -26.569 4.392 12.801 1.00 85.62 72 HIS A N 1
ATOM 540 C CA . HIS A 1 72 ? -25.412 3.971 13.588 1.00 85.62 72 HIS A CA 1
ATOM 541 C C . HIS A 1 72 ? -24.108 3.991 12.783 1.00 85.62 72 HIS A C 1
ATOM 543 O O . HIS A 1 72 ? -23.091 4.427 13.313 1.00 85.62 72 HIS A O 1
ATOM 549 N N . LEU A 1 73 ? -24.113 3.538 11.526 1.00 88.56 73 LEU A N 1
ATOM 550 C CA . LEU A 1 73 ? -22.924 3.578 10.673 1.00 88.56 73 LEU A CA 1
ATOM 551 C C . LEU A 1 73 ? -22.443 5.019 10.456 1.00 88.56 73 LEU A C 1
ATOM 553 O O . LEU A 1 73 ? -21.264 5.297 10.655 1.00 88.56 73 LEU A O 1
ATOM 557 N N . HIS A 1 74 ? -23.352 5.937 10.125 1.00 88.44 74 HIS A N 1
ATOM 558 C CA . HIS A 1 74 ? -23.030 7.349 9.924 1.00 88.44 74 HIS A CA 1
ATOM 559 C C . HIS A 1 74 ? -22.420 7.994 11.179 1.00 88.44 74 HIS A C 1
ATOM 561 O O . HIS A 1 74 ? -21.418 8.698 11.087 1.00 88.44 74 HIS A O 1
ATOM 567 N N . LEU A 1 75 ? -22.958 7.692 12.365 1.00 88.56 75 LEU A N 1
ATOM 568 C CA . LEU A 1 75 ? -22.396 8.177 13.631 1.00 88.56 75 LEU A CA 1
ATOM 569 C C . LEU A 1 75 ? -20.993 7.610 13.903 1.00 88.56 75 LEU A C 1
ATOM 571 O O . LEU A 1 75 ? -20.111 8.341 14.353 1.00 88.56 75 LEU A O 1
ATOM 575 N N . CYS A 1 76 ? -20.759 6.325 13.614 1.00 87.56 76 CYS A N 1
ATOM 576 C CA . CYS A 1 76 ? -19.425 5.727 13.7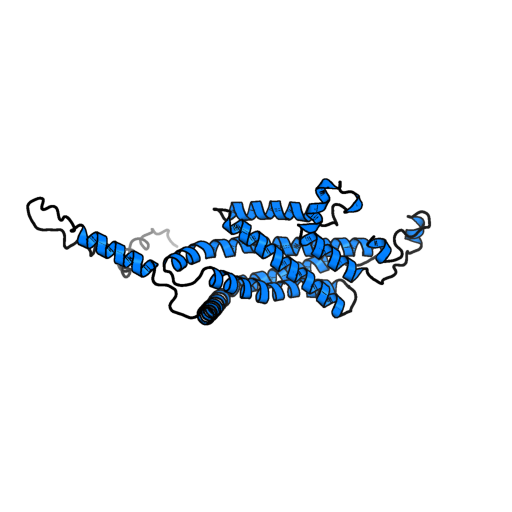26 1.00 87.56 76 CYS A CA 1
ATOM 577 C C . CYS A 1 76 ? -18.428 6.379 12.758 1.00 87.56 76 CYS A C 1
ATOM 579 O O . CYS A 1 76 ? -17.296 6.651 13.149 1.00 87.56 76 CYS A O 1
ATOM 581 N N . ILE A 1 77 ? -18.863 6.670 11.530 1.00 88.44 77 ILE A N 1
ATOM 582 C CA . ILE A 1 77 ? -18.090 7.380 10.505 1.00 88.44 77 ILE A CA 1
ATOM 583 C C . ILE A 1 77 ? -17.717 8.782 11.002 1.00 88.44 77 ILE A C 1
ATOM 585 O O . ILE A 1 77 ? -16.536 9.116 11.067 1.00 88.44 77 ILE A O 1
ATOM 589 N N . GLN A 1 78 ? -18.694 9.578 11.438 1.00 89.19 78 GLN A N 1
ATOM 590 C CA . GLN A 1 78 ? -18.450 10.929 11.949 1.00 89.19 78 GLN A CA 1
ATOM 591 C C . GLN A 1 78 ? -17.481 10.924 13.138 1.00 89.19 78 GLN A C 1
ATOM 593 O O . GLN A 1 78 ? -16.584 11.762 13.228 1.00 89.19 78 GLN A O 1
ATOM 598 N N . ARG A 1 79 ? -17.625 9.950 14.042 1.00 88.50 79 ARG A N 1
ATOM 599 C CA . ARG A 1 79 ? -16.713 9.785 15.172 1.00 88.50 79 ARG A CA 1
ATOM 600 C C . ARG A 1 79 ? -15.291 9.449 14.720 1.00 88.50 79 ARG A C 1
ATOM 602 O O . ARG A 1 79 ? -14.353 10.049 15.239 1.00 88.50 79 ARG A O 1
ATOM 609 N N . GLN A 1 80 ? -15.124 8.501 13.798 1.00 87.25 80 GLN A N 1
ATOM 610 C CA . GLN A 1 80 ? -13.803 8.112 13.300 1.00 87.25 80 GLN A CA 1
ATOM 611 C C . GLN A 1 80 ? -13.104 9.292 12.619 1.00 87.25 80 GLN A C 1
ATOM 613 O O . GLN A 1 80 ? -11.939 9.555 12.903 1.00 87.25 80 GLN A O 1
ATOM 618 N N . TYR A 1 81 ? -13.845 10.053 11.813 1.00 85.69 81 TYR A N 1
ATOM 619 C CA . TYR A 1 81 ? -13.358 11.284 11.199 1.00 85.69 81 TYR A CA 1
ATOM 620 C C . TYR A 1 81 ? -12.829 12.283 12.238 1.00 85.69 81 TYR A C 1
ATOM 622 O O . TYR A 1 81 ? -11.717 12.784 12.103 1.00 85.69 81 TYR A O 1
ATOM 630 N N . LEU A 1 82 ? -13.584 12.541 13.311 1.00 88.00 82 LEU A N 1
ATOM 631 C CA . LEU A 1 82 ? -13.166 13.471 14.367 1.00 88.00 82 LEU A CA 1
ATOM 632 C C . LEU A 1 82 ? -11.922 12.989 15.128 1.00 88.00 82 LEU A C 1
ATOM 634 O O . LEU A 1 82 ? -11.060 13.801 15.468 1.00 88.00 82 LEU A O 1
ATOM 638 N N . LEU A 1 83 ? -11.816 11.682 15.388 1.00 85.56 83 LEU A N 1
ATOM 639 C CA . LEU A 1 83 ? -10.647 11.083 16.042 1.00 85.56 83 LEU A CA 1
ATOM 640 C C . LEU A 1 83 ? -9.386 11.252 15.190 1.00 85.56 83 LEU A C 1
ATOM 642 O O . LEU A 1 83 ? -8.346 11.683 15.690 1.00 85.56 83 LEU A O 1
ATOM 646 N N . GLU A 1 84 ? -9.493 10.969 13.896 1.00 82.81 84 GLU A N 1
ATOM 647 C CA . GLU A 1 84 ? -8.392 11.124 12.946 1.00 82.81 84 GLU A CA 1
ATOM 648 C C . GLU A 1 84 ? -8.018 12.595 12.750 1.00 82.81 84 GLU A C 1
ATOM 650 O O . GLU A 1 84 ? -6.840 12.948 12.776 1.00 82.81 84 GLU A O 1
ATOM 655 N N . PHE A 1 85 ? -9.009 13.482 12.659 1.00 84.25 85 PHE A N 1
ATOM 656 C CA . PHE A 1 85 ? -8.776 14.914 12.500 1.00 84.25 85 PHE A CA 1
ATOM 657 C C . PHE A 1 85 ? -8.255 15.591 13.770 1.00 84.25 85 PHE A C 1
ATOM 659 O O . PHE A 1 85 ? -7.691 16.677 13.694 1.00 84.25 85 PHE A O 1
ATOM 666 N N . THR A 1 86 ? -8.417 14.980 14.941 1.00 86.75 86 THR A N 1
ATOM 667 C CA . THR A 1 86 ? -7.765 15.453 16.168 1.00 86.75 86 THR A CA 1
ATOM 668 C C . THR A 1 86 ? -6.291 15.042 16.173 1.00 86.75 86 THR A C 1
ATOM 670 O O . THR A 1 86 ? -5.420 15.849 16.490 1.00 86.75 86 THR A O 1
ATOM 673 N N . ASN A 1 87 ? -5.981 13.829 15.708 1.00 82.50 87 ASN A N 1
ATOM 674 C CA . ASN A 1 87 ? -4.619 13.298 15.616 1.00 82.50 87 ASN A CA 1
ATOM 675 C C . ASN A 1 87 ? -3.936 13.611 14.270 1.00 82.50 87 ASN A C 1
ATOM 677 O O . ASN A 1 87 ? -3.321 12.740 13.649 1.00 82.50 87 ASN A O 1
ATOM 681 N N . LYS A 1 88 ? -3.982 14.878 13.831 1.00 82.81 88 LYS A N 1
ATOM 682 C CA . LYS A 1 88 ? -3.429 15.305 12.527 1.00 82.81 88 LYS A CA 1
ATOM 683 C C . LYS A 1 88 ? -1.943 14.999 12.369 1.00 82.81 88 LYS A C 1
ATOM 685 O O . LYS A 1 88 ? -1.507 14.693 11.267 1.00 82.81 88 LYS A O 1
ATOM 690 N N . GLY A 1 89 ? -1.170 15.063 13.456 1.00 87.69 89 GLY A N 1
ATOM 691 C CA . GLY A 1 89 ? 0.282 14.865 13.420 1.00 87.69 89 GLY A CA 1
ATOM 692 C C . GLY A 1 89 ? 0.695 13.503 12.854 1.00 87.69 89 GLY A C 1
ATOM 693 O O . GLY A 1 89 ? 1.620 13.439 12.051 1.00 87.69 89 GLY A O 1
ATOM 694 N N . LEU A 1 90 ? -0.032 12.435 13.202 1.00 85.06 90 LEU A N 1
ATOM 695 C CA . LEU A 1 90 ? 0.227 11.082 12.692 1.00 85.06 90 LEU A CA 1
ATOM 696 C C . LEU A 1 90 ? -0.110 10.936 11.205 1.00 85.06 90 LEU A C 1
ATOM 698 O O . LEU A 1 90 ? 0.565 10.212 10.482 1.00 85.06 90 LEU A O 1
ATOM 702 N N . ILE A 1 91 ? -1.162 11.609 10.743 1.00 86.81 91 ILE A N 1
ATOM 703 C CA . ILE A 1 91 ? -1.585 11.550 9.341 1.00 86.81 91 ILE A CA 1
ATOM 704 C C . ILE A 1 91 ? -0.623 12.370 8.480 1.00 86.81 91 ILE A C 1
ATOM 706 O O . ILE A 1 91 ? -0.139 11.891 7.460 1.00 86.81 91 ILE A O 1
ATOM 710 N N . ILE A 1 92 ? -0.284 13.581 8.925 1.00 90.25 92 ILE A N 1
ATOM 711 C CA . ILE A 1 92 ? 0.663 14.455 8.231 1.00 90.25 92 ILE A CA 1
ATOM 712 C C . ILE A 1 92 ? 2.034 13.785 8.140 1.00 90.25 92 ILE A C 1
ATOM 714 O O . ILE A 1 92 ? 2.615 13.769 7.060 1.00 90.25 92 ILE A O 1
ATOM 718 N N . SER A 1 93 ? 2.538 13.182 9.223 1.00 90.94 93 SER A N 1
ATOM 719 C CA . SER A 1 93 ? 3.838 12.501 9.188 1.00 90.94 93 SER A CA 1
ATOM 720 C C . SER A 1 93 ? 3.857 11.340 8.194 1.00 90.94 93 SER A C 1
ATOM 722 O O . SER A 1 93 ? 4.840 11.174 7.478 1.00 90.94 93 SER A O 1
ATOM 724 N N . ARG A 1 94 ? 2.759 10.585 8.074 1.00 88.38 94 ARG A N 1
ATOM 725 C CA . ARG A 1 94 ? 2.615 9.518 7.073 1.00 88.38 94 ARG A CA 1
ATOM 726 C C . ARG A 1 94 ? 2.580 10.047 5.642 1.00 88.38 94 ARG A C 1
ATOM 728 O O . ARG A 1 94 ? 3.244 9.479 4.775 1.00 88.38 94 ARG A O 1
ATOM 735 N N . LEU A 1 95 ? 1.844 11.130 5.391 1.00 92.12 95 LEU A N 1
ATOM 736 C CA . LEU A 1 95 ? 1.787 11.769 4.071 1.00 92.12 95 LEU A CA 1
ATOM 737 C C . LEU A 1 95 ? 3.162 12.316 3.667 1.00 92.12 95 LEU A C 1
ATOM 739 O O . LEU A 1 95 ? 3.625 12.053 2.559 1.00 92.12 95 LEU A O 1
ATOM 743 N N . VAL A 1 96 ? 3.845 13.003 4.588 1.00 93.94 96 VAL A N 1
ATOM 744 C CA . VAL A 1 96 ? 5.206 13.518 4.383 1.00 93.94 96 VAL A CA 1
ATOM 745 C C . VAL A 1 96 ? 6.188 12.375 4.144 1.00 93.94 96 VAL A C 1
ATOM 747 O O . VAL A 1 96 ? 6.981 12.454 3.213 1.00 93.94 96 VAL A O 1
ATOM 750 N N . LEU A 1 97 ? 6.115 11.284 4.913 1.00 92.69 97 LEU A N 1
ATOM 751 C CA . LEU A 1 97 ? 6.998 10.131 4.733 1.00 92.69 97 LEU A CA 1
ATOM 752 C C . LEU A 1 97 ? 6.820 9.475 3.355 1.00 92.69 97 LEU A C 1
ATOM 754 O O . LEU A 1 97 ? 7.813 9.143 2.715 1.00 92.69 97 LEU A O 1
ATOM 758 N N . ASN A 1 98 ? 5.581 9.320 2.871 1.00 92.81 98 ASN A N 1
ATOM 759 C CA . ASN A 1 98 ? 5.324 8.783 1.527 1.00 92.81 98 ASN A CA 1
ATOM 760 C C . ASN A 1 98 ? 5.834 9.728 0.426 1.00 92.81 98 ASN A C 1
ATOM 762 O O . ASN A 1 98 ? 6.399 9.256 -0.559 1.00 92.81 98 ASN A O 1
ATOM 766 N N . LEU A 1 99 ? 5.685 11.045 0.606 1.00 95.00 99 LEU A N 1
ATOM 767 C CA . LEU A 1 99 ? 6.205 12.043 -0.331 1.00 95.00 99 LEU A CA 1
ATOM 768 C C . LEU A 1 99 ? 7.740 12.036 -0.378 1.00 95.00 99 LEU A C 1
ATOM 770 O O . LEU A 1 99 ? 8.324 11.996 -1.458 1.00 95.00 99 LEU A O 1
ATOM 774 N N . VAL A 1 100 ? 8.396 12.031 0.786 1.00 95.00 100 VAL A N 1
ATOM 775 C CA . VAL A 1 100 ? 9.862 11.953 0.897 1.00 95.00 100 VAL A CA 1
ATOM 776 C C . VAL A 1 100 ? 10.376 10.652 0.289 1.00 95.00 100 VAL A C 1
ATOM 778 O O . VAL A 1 100 ? 11.344 10.689 -0.462 1.00 95.00 100 VAL A O 1
ATOM 781 N N . ASN A 1 101 ? 9.709 9.522 0.548 1.00 94.12 101 ASN A N 1
ATOM 782 C CA . ASN A 1 101 ? 10.049 8.244 -0.074 1.00 94.12 101 ASN A CA 1
ATOM 783 C C . ASN A 1 101 ? 9.957 8.324 -1.607 1.00 94.12 101 ASN A C 1
ATOM 785 O O . ASN A 1 101 ? 10.892 7.924 -2.288 1.00 94.12 101 ASN A O 1
ATOM 789 N N . GLY A 1 102 ? 8.890 8.918 -2.155 1.00 94.12 102 GLY A N 1
ATOM 790 C CA . GLY A 1 102 ? 8.751 9.108 -3.603 1.00 94.12 102 GLY A CA 1
ATOM 791 C C . GLY A 1 102 ? 9.852 9.981 -4.208 1.00 94.12 102 GLY A C 1
ATOM 792 O O . GLY A 1 102 ? 10.432 9.618 -5.229 1.00 94.12 102 GLY A O 1
ATOM 793 N N . LEU A 1 103 ? 10.193 11.097 -3.559 1.00 94.75 103 LEU A N 1
ATOM 794 C CA . LEU A 1 103 ? 11.287 11.971 -3.999 1.00 94.75 103 LEU A CA 1
ATOM 795 C C . LEU A 1 103 ? 12.652 11.277 -3.909 1.00 94.75 103 LEU A C 1
ATOM 797 O O . LEU A 1 103 ? 13.459 11.396 -4.826 1.00 94.75 103 LEU A O 1
ATOM 801 N N . MET A 1 104 ? 12.897 10.520 -2.838 1.00 94.56 104 MET A N 1
ATOM 802 C CA . MET A 1 104 ? 14.117 9.729 -2.675 1.00 94.56 104 MET A CA 1
ATOM 803 C C . MET A 1 104 ? 14.235 8.657 -3.763 1.00 94.56 104 MET A C 1
ATOM 805 O O . MET A 1 104 ? 15.312 8.445 -4.309 1.00 94.56 104 MET A O 1
ATOM 809 N N . THR A 1 105 ? 13.137 7.995 -4.125 1.00 93.19 105 THR A N 1
ATOM 810 C CA . THR A 1 105 ? 13.151 7.026 -5.223 1.00 93.19 105 THR A CA 1
ATOM 811 C C . THR A 1 105 ? 13.528 7.695 -6.552 1.00 93.19 105 THR A C 1
ATOM 813 O O . THR A 1 105 ? 14.352 7.157 -7.286 1.00 93.19 105 THR A O 1
ATOM 816 N N . VAL A 1 106 ? 13.002 8.885 -6.851 1.00 92.69 106 VAL A N 1
ATOM 817 C CA . VAL A 1 106 ? 13.323 9.624 -8.089 1.00 92.69 106 VAL A CA 1
ATOM 818 C C . VAL A 1 106 ? 14.802 10.001 -8.182 1.00 92.69 106 VAL A C 1
ATOM 820 O O . VAL A 1 106 ? 15.384 9.962 -9.266 1.00 92.69 106 VAL A O 1
ATOM 823 N N . THR A 1 107 ? 15.432 10.388 -7.071 1.00 90.81 107 THR A N 1
ATOM 824 C CA . THR A 1 107 ? 16.855 10.759 -7.092 1.00 90.81 107 THR A CA 1
ATOM 825 C C . THR A 1 107 ? 17.760 9.549 -7.301 1.00 90.81 107 THR A C 1
ATOM 827 O O . THR A 1 107 ? 18.806 9.679 -7.931 1.00 90.81 107 THR A O 1
ATOM 830 N N . VAL A 1 108 ? 17.354 8.372 -6.816 1.00 90.44 108 VAL A N 1
ATOM 831 C CA . VAL A 1 108 ? 18.097 7.115 -6.996 1.00 90.44 108 VAL A CA 1
ATOM 832 C C . VAL A 1 108 ? 17.958 6.579 -8.423 1.00 90.44 108 VAL A C 1
ATOM 834 O O . VAL A 1 108 ? 18.940 6.135 -9.015 1.00 90.44 108 VAL A O 1
ATOM 837 N N . TYR A 1 109 ? 16.752 6.618 -8.987 1.00 86.88 109 TYR A N 1
ATOM 838 C CA . TYR A 1 109 ? 16.456 6.057 -10.303 1.00 86.88 109 TYR A CA 1
ATOM 839 C C . TYR A 1 109 ? 16.404 7.161 -11.355 1.00 86.88 109 TYR A C 1
ATOM 841 O O . TYR A 1 109 ? 15.341 7.626 -11.735 1.00 86.88 109 TYR A O 1
ATOM 849 N N . GLN A 1 110 ? 17.561 7.587 -11.845 1.00 83.50 110 GLN A N 1
ATOM 850 C CA . GLN A 1 110 ? 17.648 8.568 -12.925 1.00 83.50 110 GLN A CA 1
ATOM 851 C C . GLN A 1 110 ? 17.907 7.844 -14.256 1.00 83.50 110 GLN A C 1
ATOM 853 O O . GLN A 1 110 ? 18.919 7.154 -14.392 1.00 83.50 110 GLN A O 1
ATOM 858 N N . PHE A 1 111 ? 17.015 7.987 -15.242 1.00 80.31 111 PHE A N 1
ATOM 859 C CA . PHE A 1 111 ? 17.166 7.327 -16.545 1.00 80.31 111 PHE A CA 1
ATOM 860 C C . PHE A 1 111 ? 18.220 8.034 -17.401 1.00 80.31 111 PHE A C 1
ATOM 862 O O . PHE A 1 111 ? 17.934 8.995 -18.108 1.00 80.31 111 PHE A O 1
ATOM 869 N N . HIS A 1 112 ? 19.451 7.531 -17.342 1.00 73.25 112 HIS A N 1
ATOM 870 C CA . HIS A 1 112 ? 20.553 7.974 -18.187 1.00 73.25 112 HIS A CA 1
ATOM 871 C C . HIS A 1 112 ? 21.278 6.756 -18.764 1.00 73.25 112 HIS A C 1
ATOM 873 O O . HIS A 1 112 ? 21.549 5.793 -18.044 1.00 73.25 112 HIS A O 1
ATOM 879 N N . GLY A 1 113 ? 21.621 6.807 -20.051 1.00 73.06 113 GLY A N 1
ATOM 880 C CA . GLY A 1 113 ? 22.403 5.769 -20.725 1.00 73.06 113 GLY A CA 1
ATOM 881 C C . GLY A 1 113 ? 21.600 4.973 -21.752 1.00 73.06 113 GLY A C 1
ATOM 882 O O . GLY A 1 113 ? 20.744 5.520 -22.436 1.00 73.06 113 GLY A O 1
ATOM 883 N N . ASN A 1 114 ? 21.934 3.692 -21.897 1.00 75.94 114 ASN A N 1
ATOM 884 C CA . ASN A 1 114 ? 21.414 2.839 -22.966 1.00 75.94 114 ASN A CA 1
ATOM 885 C C . ASN A 1 114 ? 19.952 2.420 -22.743 1.00 75.94 114 ASN A C 1
ATOM 887 O O . ASN A 1 114 ? 19.562 2.107 -21.617 1.00 75.94 114 ASN A O 1
ATOM 891 N N . GLU A 1 115 ? 19.190 2.275 -23.829 1.00 79.75 115 GLU A N 1
ATOM 892 C CA . GLU A 1 115 ? 17.773 1.877 -23.805 1.00 79.75 115 GLU A CA 1
ATOM 893 C C . GLU A 1 115 ? 17.528 0.532 -23.092 1.00 79.75 115 GLU A C 1
ATOM 895 O O . GLU A 1 115 ? 16.650 0.440 -22.235 1.00 79.75 115 GLU A O 1
ATOM 900 N N . GLN A 1 116 ? 18.353 -0.501 -23.324 1.00 79.69 116 GLN A N 1
ATOM 901 C CA . GLN A 1 116 ? 18.191 -1.804 -22.646 1.00 79.69 116 GLN A CA 1
ATOM 902 C C . GLN A 1 116 ? 18.513 -1.745 -21.149 1.00 79.69 116 GLN A C 1
ATOM 904 O O . GLN A 1 116 ? 17.979 -2.508 -20.336 1.00 79.69 116 GLN A O 1
ATOM 909 N N . TYR A 1 117 ? 19.422 -0.851 -20.757 1.00 83.88 117 TYR A N 1
ATOM 910 C CA . TYR A 1 117 ? 19.685 -0.591 -19.347 1.00 83.88 117 TYR A CA 1
ATOM 911 C C . TYR A 1 117 ? 18.501 0.136 -18.701 1.00 83.88 117 TYR A C 1
ATOM 913 O O . TYR A 1 117 ? 18.067 -0.269 -17.623 1.00 83.88 117 TYR A O 1
ATOM 921 N N . ILE A 1 118 ? 17.935 1.133 -19.386 1.00 86.31 118 ILE A N 1
ATOM 922 C CA . ILE A 1 118 ? 16.758 1.883 -18.934 1.00 86.31 118 ILE A CA 1
ATOM 923 C C . ILE A 1 118 ? 15.543 0.957 -18.779 1.00 86.31 118 ILE A C 1
ATOM 925 O O . ILE A 1 118 ? 14.863 1.042 -17.761 1.00 86.31 118 ILE A O 1
ATOM 929 N N . LEU A 1 119 ? 15.315 0.023 -19.708 1.00 86.19 119 LEU A N 1
ATOM 930 C CA . LEU A 1 119 ? 14.287 -1.027 -19.616 1.00 86.19 119 LEU A CA 1
ATOM 931 C C . LEU A 1 119 ? 14.361 -1.799 -18.290 1.00 86.19 119 LEU A C 1
ATOM 933 O O . LEU A 1 119 ? 13.406 -1.814 -17.512 1.00 86.19 119 LEU A O 1
ATOM 937 N N . ARG A 1 120 ? 15.527 -2.379 -17.977 1.00 87.12 120 ARG A N 1
ATOM 938 C CA . ARG A 1 120 ? 15.734 -3.101 -16.707 1.00 87.12 120 ARG A CA 1
ATOM 939 C C . ARG A 1 120 ? 15.590 -2.186 -15.493 1.00 87.12 120 ARG A C 1
ATOM 941 O O . ARG A 1 120 ? 15.041 -2.603 -14.474 1.00 87.12 120 ARG A O 1
ATOM 948 N N . LEU A 1 121 ? 16.072 -0.949 -15.599 1.00 90.75 121 LEU A N 1
ATOM 949 C CA . LEU A 1 121 ? 15.998 0.040 -14.528 1.00 90.75 121 LEU A CA 1
ATOM 950 C C . LEU A 1 121 ? 14.547 0.457 -14.232 1.00 90.75 121 LEU A C 1
ATOM 952 O O . LEU A 1 121 ? 14.199 0.609 -13.063 1.00 90.75 121 LEU A O 1
ATOM 956 N N . ARG A 1 122 ? 13.682 0.569 -15.251 1.00 90.69 122 ARG A N 1
ATOM 957 C CA . ARG A 1 122 ? 12.235 0.819 -15.102 1.00 90.69 122 ARG A CA 1
ATOM 958 C C . ARG A 1 122 ? 11.539 -0.325 -14.370 1.00 90.69 122 ARG A C 1
ATOM 960 O O . ARG A 1 122 ? 10.795 -0.081 -13.423 1.00 90.69 122 ARG A O 1
ATOM 967 N N . THR A 1 123 ? 11.828 -1.570 -14.737 1.00 91.62 123 THR A N 1
ATOM 968 C CA . THR A 1 123 ? 11.286 -2.753 -14.047 1.00 91.62 123 THR A CA 1
ATOM 969 C C . THR A 1 123 ? 11.733 -2.798 -12.581 1.00 91.62 123 THR A C 1
ATOM 971 O O . THR A 1 123 ? 10.909 -3.004 -11.685 1.00 91.62 123 THR A O 1
ATOM 974 N N . ALA A 1 124 ? 13.017 -2.532 -12.315 1.00 92.50 124 ALA A N 1
ATOM 975 C CA . ALA A 1 124 ? 13.564 -2.463 -10.960 1.00 92.50 124 ALA A CA 1
ATOM 976 C C . ALA A 1 124 ? 12.923 -1.338 -10.130 1.00 92.50 124 ALA A C 1
ATOM 978 O O . ALA A 1 124 ? 12.591 -1.543 -8.961 1.00 92.50 124 ALA A O 1
ATOM 979 N N . LEU A 1 125 ? 12.696 -0.173 -10.743 1.00 94.50 125 LEU A N 1
ATOM 980 C CA . LEU A 1 125 ? 11.993 0.950 -10.134 1.00 94.50 125 LEU A CA 1
ATOM 981 C C . LEU A 1 125 ? 10.560 0.565 -9.748 1.00 94.50 125 LEU A C 1
ATOM 983 O O . LEU A 1 125 ? 10.176 0.761 -8.598 1.00 94.50 125 LEU A O 1
ATOM 987 N N . ILE A 1 126 ? 9.786 -0.030 -10.662 1.00 94.06 126 ILE A N 1
ATOM 988 C CA . ILE A 1 126 ? 8.414 -0.487 -10.380 1.00 94.06 126 ILE A CA 1
ATOM 989 C C . ILE A 1 126 ? 8.411 -1.453 -9.187 1.00 94.06 126 ILE A C 1
ATOM 991 O O . ILE A 1 126 ? 7.629 -1.281 -8.248 1.00 94.06 126 ILE A O 1
ATOM 995 N N . PHE A 1 127 ? 9.326 -2.429 -9.173 1.00 93.81 127 PHE A N 1
ATOM 996 C CA . PHE A 1 127 ? 9.473 -3.349 -8.048 1.00 93.81 127 PHE A CA 1
ATOM 997 C C . PHE A 1 127 ? 9.804 -2.605 -6.744 1.00 93.81 127 PHE A C 1
ATOM 999 O O . PHE A 1 127 ? 9.122 -2.810 -5.742 1.00 93.81 127 PHE A O 1
ATOM 1006 N N . HIS A 1 128 ? 10.777 -1.689 -6.746 1.00 94.44 128 HIS A N 1
ATOM 1007 C CA . HIS A 1 128 ? 11.157 -0.893 -5.573 1.00 94.44 128 HIS A CA 1
ATOM 1008 C C . HIS A 1 128 ? 9.996 -0.049 -5.015 1.00 94.44 128 HIS A C 1
ATOM 1010 O O . HIS A 1 128 ? 9.806 0.035 -3.798 1.00 94.44 128 HIS A O 1
ATOM 1016 N N . VAL A 1 129 ? 9.180 0.551 -5.883 1.00 94.81 129 VAL A N 1
ATOM 1017 C CA . VAL A 1 129 ? 8.014 1.347 -5.471 1.00 94.81 129 VAL A CA 1
ATOM 1018 C C . VAL A 1 129 ? 6.960 0.465 -4.805 1.00 94.81 129 VAL A C 1
ATOM 1020 O O . VAL A 1 129 ? 6.452 0.812 -3.738 1.00 94.81 129 VAL A O 1
ATOM 1023 N N . LEU A 1 130 ? 6.684 -0.716 -5.365 1.00 94.38 130 LEU A N 1
ATOM 1024 C CA . LEU A 1 130 ? 5.805 -1.706 -4.737 1.00 94.38 130 LEU A CA 1
ATOM 1025 C C . LEU A 1 130 ? 6.359 -2.167 -3.386 1.00 94.38 130 LEU A C 1
ATOM 1027 O O . LEU A 1 130 ? 5.607 -2.242 -2.411 1.00 94.38 130 LEU A O 1
ATOM 1031 N N . MET A 1 131 ? 7.672 -2.428 -3.311 1.00 93.44 131 MET A N 1
ATOM 1032 C CA . MET A 1 131 ? 8.331 -2.836 -2.070 1.00 93.44 131 MET A CA 1
ATOM 1033 C C . MET A 1 131 ? 8.126 -1.788 -0.977 1.00 93.44 131 MET A C 1
ATOM 1035 O O . MET A 1 131 ? 7.577 -2.080 0.089 1.00 93.44 131 MET A O 1
ATOM 1039 N N . SER A 1 132 ? 8.543 -0.554 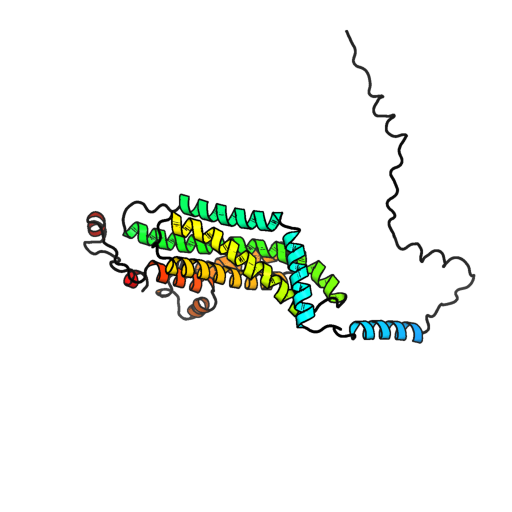-1.261 1.00 93.31 132 SER A N 1
ATOM 1040 C CA . SER A 1 132 ? 8.487 0.553 -0.309 1.00 93.31 132 SER A CA 1
ATOM 1041 C C . SER A 1 132 ? 7.050 0.864 0.112 1.00 93.31 132 SER A C 1
ATOM 1043 O O . SER A 1 132 ? 6.797 1.103 1.298 1.00 93.31 132 SER A O 1
ATOM 1045 N N . LYS A 1 133 ? 6.080 0.749 -0.809 1.00 93.06 133 LYS A N 1
ATOM 1046 C CA . LYS A 1 133 ? 4.667 0.940 -0.483 1.00 93.06 133 LYS A CA 1
ATOM 1047 C C . LYS A 1 133 ? 4.176 -0.075 0.542 1.00 93.06 133 LYS A C 1
ATOM 1049 O O . LYS A 1 133 ? 3.553 0.329 1.519 1.00 93.06 133 LYS A O 1
ATOM 1054 N N . VAL A 1 134 ? 4.447 -1.368 0.365 1.00 92.88 134 VAL A N 1
ATOM 1055 C CA . VAL A 1 134 ? 3.964 -2.386 1.317 1.00 92.88 134 VAL A CA 1
ATOM 1056 C C . VAL A 1 134 ? 4.695 -2.280 2.660 1.00 92.88 134 VAL A C 1
ATOM 1058 O O . VAL A 1 134 ? 4.048 -2.408 3.696 1.00 92.88 134 VAL A O 1
ATOM 1061 N N . ILE A 1 135 ? 5.998 -1.950 2.671 1.00 91.31 135 ILE A N 1
ATOM 1062 C CA . ILE A 1 135 ? 6.753 -1.710 3.920 1.00 91.31 135 ILE A CA 1
ATOM 1063 C C . ILE A 1 135 ? 6.093 -0.590 4.735 1.00 91.31 135 ILE A C 1
ATOM 1065 O O . ILE A 1 135 ? 5.904 -0.731 5.943 1.00 91.31 135 ILE A O 1
ATOM 1069 N N . SER A 1 136 ? 5.671 0.494 4.075 1.00 89.69 136 SER A N 1
ATOM 1070 C CA . SER A 1 136 ? 4.948 1.588 4.732 1.00 89.69 136 SER A CA 1
ATOM 1071 C C . SER A 1 136 ? 3.672 1.094 5.432 1.00 89.69 136 SER A C 1
ATOM 1073 O O . SER A 1 136 ? 3.397 1.484 6.568 1.00 89.69 136 SER A O 1
ATOM 1075 N N . VAL A 1 137 ? 2.939 0.154 4.824 1.00 89.88 137 VAL A N 1
ATOM 1076 C CA . VAL A 1 137 ? 1.679 -0.383 5.371 1.00 89.88 137 VAL A CA 1
ATOM 1077 C C . VAL A 1 137 ? 1.884 -1.230 6.631 1.00 89.88 137 VAL A C 1
ATOM 1079 O O . VAL A 1 137 ? 0.996 -1.263 7.484 1.00 89.88 137 VAL A O 1
ATOM 1082 N N . VAL A 1 138 ? 3.051 -1.854 6.830 1.00 89.12 138 VAL A N 1
ATOM 1083 C CA . VAL A 1 138 ? 3.357 -2.605 8.068 1.00 89.12 138 VAL A CA 1
ATOM 1084 C C . VAL A 1 138 ? 3.263 -1.706 9.303 1.00 89.12 138 VAL A C 1
ATOM 1086 O O . VAL A 1 138 ? 2.801 -2.137 10.362 1.00 89.12 138 VAL A O 1
ATOM 1089 N N . SER A 1 139 ? 3.618 -0.424 9.170 1.00 85.12 139 SER A N 1
ATOM 1090 C CA . SER A 1 139 ? 3.512 0.544 10.268 1.00 85.12 139 SER A CA 1
ATOM 1091 C C . SER A 1 139 ? 2.066 0.742 10.755 1.00 85.12 139 SER A C 1
ATOM 1093 O O . SER A 1 139 ? 1.840 1.045 11.929 1.00 85.12 139 SER A O 1
ATOM 1095 N N . HIS A 1 140 ? 1.065 0.481 9.903 1.00 83.62 140 HIS A N 1
ATOM 1096 C CA . HIS A 1 140 ? -0.350 0.647 10.248 1.00 83.62 140 HIS A CA 1
ATOM 1097 C C . HIS A 1 140 ? -0.828 -0.391 11.273 1.00 83.62 140 HIS A C 1
ATOM 1099 O O . HIS A 1 140 ? -1.797 -0.136 11.990 1.00 83.62 140 HIS A O 1
ATOM 1105 N N . ILE A 1 141 ? -0.135 -1.531 11.390 1.00 88.31 141 ILE A N 1
ATOM 1106 C CA . ILE A 1 141 ? -0.432 -2.579 12.377 1.00 88.31 141 ILE A CA 1
ATOM 1107 C C . ILE A 1 141 ? -0.366 -2.017 13.795 1.00 88.31 141 ILE A C 1
ATOM 1109 O O . ILE A 1 141 ? -1.239 -2.307 14.611 1.00 88.31 141 ILE A O 1
ATOM 1113 N N . GLY A 1 142 ? 0.650 -1.196 14.081 1.00 85.00 142 GLY A N 1
ATOM 1114 C CA . GLY A 1 142 ? 0.844 -0.601 15.401 1.00 85.00 142 GLY A CA 1
ATOM 1115 C C . GLY A 1 142 ? -0.307 0.325 15.785 1.00 85.00 142 GLY A C 1
ATOM 1116 O O . GLY A 1 142 ? -0.851 0.202 16.880 1.00 85.00 142 GLY A O 1
ATOM 1117 N N . LEU A 1 143 ? -0.731 1.181 14.850 1.00 83.88 143 LEU A N 1
ATOM 1118 C CA . LEU A 1 143 ? -1.857 2.100 15.039 1.00 83.88 143 LEU A CA 1
ATOM 1119 C C . LEU A 1 143 ? -3.157 1.337 15.299 1.00 83.88 143 LEU A C 1
ATOM 1121 O O . LEU A 1 143 ? -3.827 1.567 16.302 1.00 83.88 143 LEU A O 1
ATOM 1125 N N . PHE A 1 144 ? -3.470 0.356 14.450 1.00 86.56 144 PHE A N 1
ATOM 1126 C CA . PHE A 1 144 ? -4.661 -0.467 14.639 1.00 86.56 144 PHE A CA 1
ATOM 1127 C C . PHE A 1 144 ? -4.617 -1.231 15.967 1.00 86.56 144 PHE A C 1
ATOM 1129 O O . PHE A 1 144 ? -5.627 -1.357 16.658 1.00 86.56 144 PHE A O 1
ATOM 1136 N N . ALA A 1 145 ? -3.443 -1.729 16.360 1.00 86.81 145 ALA A N 1
ATOM 1137 C CA . ALA A 1 145 ? -3.308 -2.487 17.587 1.00 86.81 145 ALA A CA 1
ATOM 1138 C C . ALA A 1 145 ? -3.524 -1.653 18.856 1.00 86.81 145 ALA A C 1
ATOM 1140 O O . ALA A 1 145 ? -4.050 -2.195 19.829 1.00 86.81 145 ALA A O 1
ATOM 1141 N N . GLN A 1 146 ? -3.172 -0.366 18.836 1.00 85.69 146 GLN A N 1
ATOM 1142 C CA . GLN A 1 146 ? -3.434 0.570 19.933 1.00 85.69 146 GLN A CA 1
ATOM 1143 C C . GLN A 1 146 ? -4.931 0.887 20.090 1.00 85.69 146 GLN A C 1
ATOM 1145 O O . GLN A 1 146 ? -5.401 1.071 21.213 1.00 85.69 146 GLN A O 1
ATOM 1150 N N . ASP A 1 147 ? -5.698 0.860 18.997 1.00 83.56 147 ASP A N 1
ATOM 1151 C CA . ASP A 1 147 ? -7.143 1.129 19.011 1.00 83.56 147 ASP A CA 1
ATOM 1152 C C . ASP A 1 147 ? -7.984 -0.065 19.516 1.00 83.56 147 ASP A C 1
ATOM 1154 O O . ASP A 1 147 ? -9.098 0.111 20.025 1.00 83.56 147 ASP A O 1
ATOM 1158 N N . ARG A 1 148 ? -7.455 -1.296 19.434 1.00 85.75 148 ARG A N 1
ATOM 1159 C CA . ARG A 1 148 ? -8.143 -2.539 19.850 1.00 85.75 148 ARG A CA 1
ATOM 1160 C C . ARG A 1 148 ? -8.694 -2.542 21.289 1.00 85.75 148 ARG A C 1
ATOM 1162 O O . ARG A 1 148 ? -9.868 -2.877 21.454 1.00 85.75 148 ARG A O 1
ATOM 1169 N N . PRO A 1 149 ? -7.932 -2.200 22.350 1.00 85.69 149 PRO A N 1
ATOM 1170 C CA . PRO A 1 149 ? -8.457 -2.229 23.721 1.00 85.69 149 PRO A CA 1
ATOM 1171 C C . PRO A 1 149 ? -9.600 -1.227 23.939 1.00 85.69 149 PRO A C 1
ATOM 1173 O O . PRO A 1 149 ? -10.558 -1.520 24.659 1.00 85.69 149 PRO A O 1
ATOM 1176 N N . ILE A 1 150 ? -9.534 -0.065 23.281 1.00 85.81 150 ILE A N 1
ATOM 1177 C CA . ILE A 1 150 ? -10.592 0.952 23.323 1.00 85.81 150 ILE A CA 1
ATOM 1178 C C . ILE A 1 150 ? -11.861 0.392 22.680 1.00 85.81 150 ILE A C 1
ATOM 1180 O O . ILE A 1 150 ? -12.951 0.518 23.247 1.00 85.81 150 ILE A O 1
ATOM 1184 N N . PHE A 1 151 ? -11.712 -0.276 21.534 1.00 85.75 151 PHE A N 1
ATOM 1185 C CA . PHE A 1 151 ? -12.807 -0.963 20.864 1.00 85.75 151 PHE A CA 1
ATOM 1186 C C . PHE A 1 151 ? -13.448 -2.025 21.765 1.00 85.75 151 PHE A C 1
ATOM 1188 O O . PHE A 1 151 ? -14.662 -1.985 21.948 1.00 85.75 151 PHE A O 1
ATOM 1195 N N . TYR A 1 152 ? -12.674 -2.918 22.392 1.00 86.81 152 TYR A N 1
ATOM 1196 C CA . TYR A 1 152 ? -13.238 -3.975 23.244 1.00 86.81 152 TYR A CA 1
ATOM 1197 C C . TYR A 1 152 ? -14.009 -3.427 24.444 1.00 86.81 152 TYR A C 1
ATOM 1199 O O . TYR A 1 152 ? -15.114 -3.893 24.726 1.00 86.81 152 TYR A O 1
ATOM 1207 N N . LYS A 1 153 ? -13.489 -2.386 25.102 1.00 86.38 153 LYS A N 1
ATOM 1208 C CA . LYS A 1 153 ? -14.180 -1.735 26.223 1.00 86.38 153 LYS A CA 1
ATOM 1209 C C . LYS A 1 153 ? -15.525 -1.138 25.801 1.00 86.38 153 LYS A C 1
ATOM 1211 O O . LYS A 1 153 ? -16.511 -1.243 26.525 1.00 86.38 153 LYS A O 1
ATOM 1216 N N . GLN A 1 154 ? -15.576 -0.506 24.633 1.00 84.00 154 GLN A N 1
ATOM 1217 C CA . GLN A 1 154 ? -16.795 0.129 24.131 1.00 84.00 154 GLN A CA 1
ATOM 1218 C C . GLN A 1 154 ? -17.767 -0.873 23.499 1.00 84.00 154 GLN A C 1
ATOM 1220 O O . GLN A 1 154 ? -18.982 -0.692 23.568 1.00 84.00 154 GLN A O 1
ATOM 1225 N N . HIS A 1 155 ? -17.257 -1.956 22.923 1.00 83.56 155 HIS A N 1
ATOM 1226 C CA . HIS A 1 155 ? -18.090 -3.026 22.403 1.00 83.56 155 HIS A CA 1
ATOM 1227 C C . HIS A 1 155 ? -18.768 -3.807 23.537 1.00 83.56 155 HIS A C 1
ATOM 1229 O O . HIS A 1 155 ? -19.965 -4.069 23.448 1.00 83.56 155 HIS A O 1
ATOM 1235 N N . ALA A 1 156 ? -18.058 -4.069 24.643 1.00 82.25 156 ALA A N 1
ATOM 1236 C CA . ALA A 1 156 ? -18.629 -4.682 25.847 1.00 82.25 156 ALA A CA 1
ATOM 1237 C C . ALA A 1 156 ? -19.754 -3.836 26.476 1.00 82.25 156 ALA A C 1
ATOM 1239 O O . ALA A 1 156 ? -20.692 -4.375 27.054 1.00 82.25 156 ALA A O 1
ATOM 1240 N N . GLY A 1 157 ? -19.701 -2.509 26.319 1.00 79.50 157 GLY A N 1
ATOM 1241 C CA . GLY A 1 157 ? -20.785 -1.600 26.705 1.00 79.50 157 GLY A CA 1
ATOM 1242 C C . GLY A 1 157 ? -21.948 -1.520 25.705 1.00 79.50 157 GLY A C 1
ATOM 1243 O O . GLY A 1 157 ? -22.808 -0.660 25.864 1.00 79.50 157 GLY A O 1
ATOM 1244 N N . HIS A 1 158 ? -21.962 -2.351 24.653 1.00 76.25 158 HIS A N 1
ATOM 1245 C CA . HIS A 1 158 ? -22.961 -2.362 23.576 1.00 76.25 158 HIS A CA 1
ATOM 1246 C C . HIS A 1 158 ? -23.183 -1.001 22.880 1.00 76.25 158 HIS A C 1
ATOM 1248 O O . HIS A 1 158 ? -24.237 -0.759 22.289 1.00 76.25 158 HIS A O 1
ATOM 1254 N N . PHE A 1 159 ? -22.175 -0.117 22.876 1.00 75.19 159 PHE A N 1
ATOM 1255 C CA . PHE A 1 159 ? -22.284 1.218 22.270 1.00 75.19 159 PHE A CA 1
ATOM 1256 C C . PHE A 1 159 ? -22.409 1.178 20.738 1.00 75.19 159 PHE A C 1
ATOM 1258 O O . PHE A 1 159 ? -23.065 2.033 20.149 1.00 75.19 159 PHE A O 1
ATOM 1265 N N . PHE A 1 160 ? -21.792 0.194 20.074 1.00 78.19 160 PHE A N 1
ATOM 1266 C CA . PHE A 1 160 ? -21.850 0.030 18.617 1.00 78.19 160 PHE A CA 1
ATOM 1267 C C . PHE A 1 160 ? -21.712 -1.434 18.188 1.00 78.19 160 PHE A C 1
ATOM 1269 O O . PHE A 1 160 ? -21.204 -2.286 18.925 1.00 78.19 160 PHE A O 1
ATOM 1276 N N . ARG A 1 161 ? -22.182 -1.722 16.969 1.00 82.06 161 ARG A N 1
ATOM 1277 C CA . ARG A 1 161 ? -21.990 -3.008 16.281 1.00 82.06 161 ARG A CA 1
ATOM 1278 C C . ARG A 1 161 ? -20.553 -3.111 15.774 1.00 82.06 161 ARG A C 1
ATOM 1280 O O . ARG A 1 161 ? -20.033 -2.141 15.224 1.00 82.06 161 ARG A O 1
ATOM 1287 N N . SER A 1 162 ? -19.946 -4.291 15.886 1.00 84.25 162 SER A N 1
ATOM 1288 C CA . SER A 1 162 ? -18.579 -4.549 15.400 1.00 84.25 162 SER A CA 1
ATOM 1289 C C . SER A 1 162 ? -18.438 -4.306 13.898 1.00 84.25 162 SER A C 1
ATOM 1291 O O . SER A 1 162 ? -17.447 -3.732 13.456 1.00 84.25 162 SER A O 1
ATOM 1293 N N . THR A 1 163 ? -19.463 -4.668 13.120 1.00 86.06 163 THR A N 1
ATOM 1294 C CA . THR A 1 163 ? -19.497 -4.461 11.665 1.00 86.06 163 THR A CA 1
ATOM 1295 C C . THR A 1 163 ? -19.447 -2.980 11.295 1.00 86.06 163 THR A C 1
ATOM 1297 O O . THR A 1 163 ? -18.667 -2.589 10.432 1.00 86.06 163 THR A O 1
ATOM 1300 N N . ASN A 1 164 ? -20.207 -2.133 11.994 1.00 86.06 164 ASN A N 1
ATOM 1301 C CA . ASN A 1 164 ? -20.248 -0.693 11.724 1.00 86.06 164 ASN A CA 1
ATOM 1302 C C . ASN A 1 164 ? -18.916 -0.020 12.045 1.00 86.06 164 ASN A C 1
ATOM 1304 O O . ASN A 1 164 ? -18.473 0.840 11.290 1.00 86.06 164 ASN A O 1
ATOM 1308 N N . PHE A 1 165 ? -18.272 -0.428 13.141 1.00 85.00 165 PHE A N 1
ATOM 1309 C CA . PHE A 1 165 ? -16.945 0.069 13.490 1.00 85.00 165 PHE A CA 1
ATOM 1310 C C . PHE A 1 165 ? -15.913 -0.316 12.430 1.00 85.00 165 PHE A C 1
ATOM 1312 O O . PHE A 1 165 ? -15.168 0.543 11.969 1.00 85.00 165 PHE A O 1
ATOM 1319 N N . TRP A 1 166 ? -15.898 -1.582 12.003 1.00 86.69 166 TRP A N 1
ATOM 1320 C CA . TRP A 1 166 ? -14.937 -2.053 11.008 1.00 86.69 166 TRP A CA 1
ATOM 1321 C C . TRP A 1 166 ? -15.103 -1.330 9.665 1.00 86.69 166 TRP A C 1
ATOM 1323 O O . TRP A 1 166 ? -14.113 -0.890 9.084 1.00 86.69 166 TRP A O 1
ATOM 1333 N N . ILE A 1 167 ? -16.341 -1.131 9.200 1.00 88.25 167 ILE A N 1
ATOM 1334 C CA . ILE A 1 167 ? -16.619 -0.374 7.969 1.00 88.25 167 ILE A CA 1
ATOM 1335 C C . ILE A 1 167 ? -16.190 1.090 8.126 1.00 88.25 167 ILE A C 1
ATOM 1337 O O . ILE A 1 167 ? -15.460 1.600 7.280 1.00 88.25 167 ILE A O 1
ATOM 1341 N N . ALA A 1 168 ? -16.591 1.757 9.213 1.00 87.00 168 ALA A N 1
ATOM 1342 C CA . ALA A 1 168 ? -16.256 3.162 9.451 1.00 87.00 168 ALA A CA 1
ATOM 1343 C C . ALA A 1 168 ? -14.739 3.395 9.531 1.00 87.00 168 ALA A C 1
ATOM 1345 O O . ALA A 1 168 ? -14.219 4.334 8.934 1.00 87.00 168 ALA A O 1
ATOM 1346 N N . HIS A 1 169 ? -14.029 2.513 10.234 1.00 85.31 169 HIS A N 1
ATOM 1347 C CA . HIS A 1 169 ? -12.585 2.586 10.402 1.00 85.31 169 HIS A CA 1
ATOM 1348 C C . HIS A 1 169 ? -11.831 2.360 9.085 1.00 85.31 169 HIS A C 1
ATOM 1350 O O . HIS A 1 169 ? -10.896 3.094 8.773 1.00 85.31 169 HIS A O 1
ATOM 1356 N N . ASN A 1 170 ? -12.235 1.368 8.283 1.00 87.50 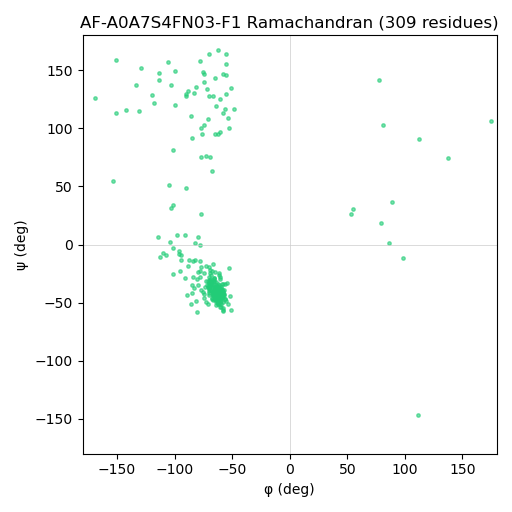170 ASN A N 1
ATOM 1357 C CA . ASN A 1 170 ? -11.581 1.112 7.000 1.00 87.50 170 ASN A CA 1
ATOM 1358 C C . ASN A 1 170 ? -11.923 2.163 5.941 1.00 87.50 170 ASN A C 1
ATOM 1360 O O . ASN A 1 170 ? -11.065 2.473 5.124 1.00 87.50 170 ASN A O 1
ATOM 1364 N N . PHE A 1 171 ? -13.120 2.748 5.970 1.00 88.00 171 PHE A N 1
ATOM 1365 C CA . PHE A 1 171 ? -13.506 3.772 5.004 1.00 88.00 171 PHE A CA 1
ATOM 1366 C C . PHE A 1 171 ? -12.574 4.991 5.054 1.00 88.00 171 PHE A C 1
ATOM 1368 O O . PHE A 1 171 ? -11.971 5.335 4.045 1.00 88.00 171 PHE A O 1
ATOM 1375 N N . PHE A 1 172 ? -12.360 5.610 6.217 1.00 83.50 172 PHE A N 1
ATOM 1376 C CA . PHE A 1 172 ? -11.479 6.785 6.277 1.00 83.50 172 PHE A CA 1
ATOM 1377 C C . PHE A 1 172 ? -10.007 6.433 6.089 1.00 83.50 172 PHE A C 1
ATOM 1379 O O . PHE A 1 172 ? -9.348 7.012 5.225 1.00 83.50 172 PHE A O 1
ATOM 1386 N N . GLN A 1 173 ? -9.498 5.456 6.847 1.00 82.31 173 GLN A N 1
ATOM 1387 C CA . GLN A 1 173 ? -8.084 5.094 6.768 1.00 82.31 173 GLN A CA 1
ATOM 1388 C C . GLN A 1 173 ? -7.674 4.600 5.387 1.00 82.31 173 GLN A C 1
ATOM 1390 O O . GLN A 1 173 ? -6.624 4.996 4.888 1.00 82.31 173 GLN A O 1
ATOM 1395 N N . LEU A 1 174 ? -8.456 3.698 4.795 1.00 83.38 174 LEU A N 1
ATOM 1396 C CA . LEU A 1 174 ? -8.046 3.033 3.567 1.00 83.38 174 LEU A CA 1
ATOM 1397 C C . LEU A 1 174 ? -8.487 3.816 2.334 1.00 83.38 174 LEU A C 1
ATOM 1399 O O . LEU A 1 174 ? -7.678 3.990 1.432 1.00 83.38 174 LEU A O 1
ATOM 1403 N N . VAL A 1 175 ? -9.723 4.329 2.301 1.00 84.50 175 VAL A N 1
ATOM 1404 C CA . VAL A 1 175 ? -10.256 4.988 1.097 1.00 84.50 175 VAL A CA 1
ATOM 1405 C C . VAL A 1 175 ? -9.782 6.428 0.990 1.00 84.50 175 VAL A C 1
ATOM 1407 O O . VAL A 1 175 ? -9.290 6.818 -0.057 1.00 84.50 175 VAL A O 1
ATOM 1410 N N . VAL A 1 176 ? -9.888 7.226 2.053 1.00 86.69 176 VAL A N 1
ATOM 1411 C CA . VAL A 1 176 ? -9.522 8.651 1.973 1.00 86.69 176 VAL A CA 1
ATOM 1412 C C . VAL A 1 176 ? -8.009 8.820 2.088 1.00 86.69 176 VAL A C 1
ATOM 1414 O O . VAL A 1 176 ? -7.362 9.337 1.177 1.00 86.69 176 VAL A O 1
ATOM 1417 N N . TRP A 1 177 ? -7.423 8.350 3.191 1.00 88.12 177 TRP A N 1
ATOM 1418 C CA . TRP A 1 177 ? -5.995 8.551 3.441 1.00 88.12 177 TRP A CA 1
ATOM 1419 C C . TRP A 1 177 ? -5.118 7.643 2.583 1.00 88.12 177 TRP A C 1
ATOM 1421 O O . TRP A 1 177 ? -4.132 8.117 2.027 1.00 88.12 177 TRP A O 1
ATOM 1431 N N . GLY A 1 178 ? -5.492 6.373 2.398 1.00 90.06 178 GLY A N 1
ATOM 1432 C CA . GLY A 1 178 ? -4.744 5.447 1.541 1.00 90.06 178 GLY A CA 1
ATOM 1433 C C . GLY A 1 178 ? -4.673 5.896 0.076 1.00 90.06 178 GLY A C 1
ATOM 1434 O O . GLY A 1 178 ? -3.635 5.722 -0.570 1.00 90.06 178 GLY A O 1
ATOM 1435 N N . PHE A 1 179 ? -5.725 6.539 -0.441 1.00 92.94 179 PHE A N 1
ATOM 1436 C CA . PHE A 1 179 ? -5.744 7.121 -1.787 1.00 92.94 179 PHE A CA 1
ATOM 1437 C C . PHE A 1 179 ? -4.776 8.301 -1.914 1.00 92.94 179 PHE A C 1
ATOM 1439 O O . PHE A 1 179 ? -3.943 8.315 -2.825 1.00 92.94 179 PHE A O 1
ATOM 1446 N N . LEU A 1 180 ? -4.812 9.232 -0.952 1.00 92.75 180 LEU A N 1
ATOM 1447 C CA . LEU A 1 180 ? -3.895 10.375 -0.892 1.00 92.75 180 LEU A CA 1
ATOM 1448 C C . LEU A 1 180 ? -2.435 9.935 -0.717 1.00 92.75 180 LEU A C 1
ATOM 1450 O O . LEU A 1 180 ? -1.570 10.390 -1.458 1.00 92.75 180 LEU A O 1
ATOM 1454 N N . GLU A 1 181 ? -2.152 9.011 0.203 1.00 92.19 181 GLU A N 1
ATOM 1455 C CA . GLU A 1 181 ? -0.804 8.469 0.421 1.00 92.19 181 GLU A CA 1
ATOM 1456 C C . GLU A 1 181 ? -0.247 7.793 -0.833 1.00 92.19 181 GLU A C 1
ATOM 1458 O O . GLU A 1 181 ? 0.930 7.940 -1.154 1.00 92.19 181 GLU A O 1
ATOM 1463 N N . SER A 1 182 ? -1.082 7.029 -1.542 1.00 93.75 182 SER A N 1
ATOM 1464 C CA . SER A 1 182 ? -0.666 6.360 -2.778 1.00 93.75 182 SER A CA 1
ATOM 1465 C C . SER A 1 182 ? -0.430 7.367 -3.904 1.00 93.75 182 SER A C 1
ATOM 1467 O O . SER A 1 182 ? 0.502 7.186 -4.679 1.00 93.75 182 SER A O 1
ATOM 1469 N N . GLY A 1 183 ? -1.214 8.448 -3.962 1.00 93.69 183 GLY A N 1
ATOM 1470 C CA . GLY A 1 183 ? -1.050 9.513 -4.954 1.00 93.69 183 GLY A CA 1
ATOM 1471 C C . GLY A 1 183 ? 0.204 10.348 -4.714 1.00 93.69 183 GLY A C 1
ATOM 1472 O O . GLY A 1 183 ? 0.939 10.628 -5.654 1.00 93.69 183 GLY A O 1
ATOM 1473 N N . LEU A 1 184 ? 0.498 10.680 -3.453 1.00 94.25 184 LEU A N 1
ATOM 1474 C CA . LEU A 1 184 ? 1.707 11.418 -3.071 1.00 94.25 184 LEU A CA 1
ATOM 1475 C C . LEU A 1 184 ? 2.993 10.631 -3.320 1.00 94.25 184 LEU A C 1
ATOM 1477 O O . LEU A 1 184 ? 4.017 11.238 -3.613 1.00 94.25 184 LEU A O 1
ATOM 1481 N N . LEU A 1 185 ? 2.944 9.301 -3.214 1.00 94.44 185 LEU A N 1
ATOM 1482 C CA . LEU A 1 185 ? 4.053 8.447 -3.629 1.00 94.44 185 LEU A CA 1
ATOM 1483 C C . LEU A 1 185 ? 4.145 8.392 -5.163 1.00 94.44 185 LEU A C 1
ATOM 1485 O O . LEU A 1 185 ? 5.212 8.615 -5.725 1.00 94.44 185 LEU A O 1
ATOM 1489 N N . ALA A 1 186 ? 3.027 8.128 -5.846 1.00 94.06 186 ALA A N 1
ATOM 1490 C CA . ALA A 1 186 ? 2.993 7.911 -7.291 1.00 94.06 186 ALA A CA 1
ATOM 1491 C C . ALA A 1 186 ? 3.350 9.157 -8.113 1.00 94.06 186 ALA A C 1
ATOM 1493 O O . ALA A 1 186 ? 4.054 9.040 -9.110 1.00 94.06 186 ALA A O 1
ATOM 1494 N N . ALA A 1 187 ? 2.870 10.339 -7.719 1.00 93.31 187 ALA A N 1
ATOM 1495 C CA . ALA A 1 187 ? 3.028 11.577 -8.477 1.00 93.31 187 ALA A CA 1
ATOM 1496 C C . ALA A 1 187 ? 4.498 11.963 -8.743 1.00 93.31 187 ALA A C 1
ATOM 1498 O O . ALA A 1 187 ? 4.849 12.102 -9.915 1.00 93.31 187 ALA A O 1
ATOM 1499 N N . PRO A 1 188 ? 5.383 12.115 -7.733 1.00 93.25 188 PRO A N 1
ATOM 1500 C CA . PRO A 1 188 ? 6.776 12.467 -7.993 1.00 93.25 188 PRO A CA 1
ATOM 1501 C C . PRO A 1 188 ? 7.471 11.399 -8.839 1.00 93.25 188 PRO A C 1
ATOM 1503 O O . PRO A 1 188 ? 8.165 11.747 -9.786 1.00 93.25 188 PRO A O 1
ATOM 1506 N N . ILE A 1 189 ? 7.231 10.113 -8.566 1.00 92.69 189 ILE A N 1
ATOM 1507 C CA . ILE A 1 189 ? 7.835 9.019 -9.333 1.00 92.69 189 ILE A CA 1
ATOM 1508 C C . ILE A 1 189 ? 7.389 9.083 -10.797 1.00 92.69 189 ILE A C 1
ATOM 1510 O O . ILE A 1 189 ? 8.214 9.103 -11.701 1.00 92.69 189 ILE A O 1
ATOM 1514 N N . TYR A 1 190 ? 6.098 9.169 -11.076 1.00 91.00 190 TYR A N 1
ATOM 1515 C CA . TYR A 1 190 ? 5.636 9.127 -12.458 1.00 91.00 190 TYR A CA 1
ATOM 1516 C C . TYR A 1 190 ? 6.138 10.328 -13.275 1.00 91.00 190 TYR A C 1
ATOM 1518 O O . TYR A 1 190 ? 6.692 10.167 -14.363 1.00 91.00 190 TYR A O 1
ATOM 1526 N N . TRP A 1 191 ? 6.003 11.536 -12.720 1.00 90.12 191 TRP A N 1
ATOM 1527 C CA . TRP A 1 191 ? 6.298 12.772 -13.444 1.00 90.12 191 TRP A CA 1
ATOM 1528 C C . TRP A 1 191 ? 7.789 13.104 -13.520 1.00 90.12 191 TRP A C 1
ATOM 1530 O O . TRP A 1 191 ? 8.226 13.642 -14.535 1.00 90.12 191 TRP A O 1
ATOM 1540 N N . LEU A 1 192 ? 8.574 12.796 -12.482 1.00 88.81 192 LEU A N 1
ATOM 1541 C CA . LEU A 1 192 ? 9.991 13.172 -12.439 1.00 88.81 192 LEU A CA 1
ATOM 1542 C C . LEU A 1 192 ? 10.916 12.099 -13.008 1.00 88.81 192 LEU A C 1
ATOM 1544 O O . LEU A 1 192 ? 11.975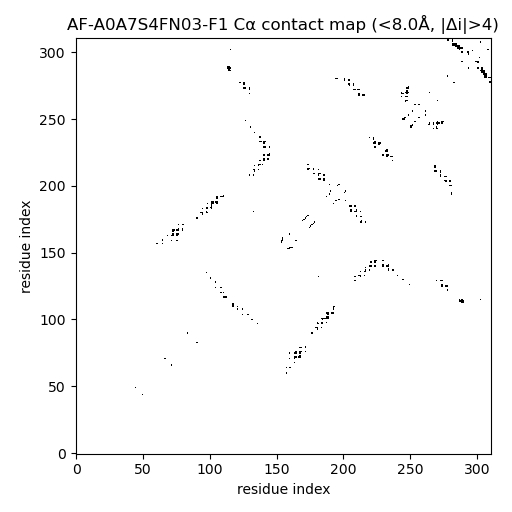 12.446 -13.520 1.00 88.81 192 LEU A O 1
ATOM 1548 N N . THR A 1 193 ? 10.539 10.817 -12.942 1.00 85.19 193 THR A N 1
ATOM 1549 C CA . THR A 1 193 ? 11.405 9.760 -13.485 1.00 85.19 193 THR A CA 1
ATOM 1550 C C . THR A 1 193 ? 11.340 9.692 -15.008 1.00 85.19 193 THR A C 1
ATOM 1552 O O . THR A 1 193 ? 12.266 9.191 -15.622 1.00 85.19 193 THR A O 1
ATOM 1555 N N . GLY A 1 194 ? 10.303 10.250 -15.642 1.00 81.19 194 GLY A N 1
ATOM 1556 C CA . GLY A 1 194 ? 10.170 10.244 -17.102 1.00 81.19 194 GLY A CA 1
ATOM 1557 C C . GLY A 1 194 ? 9.437 9.016 -17.643 1.00 81.19 194 GLY A C 1
ATOM 1558 O O . GLY A 1 194 ? 9.784 8.519 -18.712 1.00 81.19 194 GLY A O 1
ATOM 1559 N N . PHE A 1 195 ? 8.426 8.535 -16.910 1.00 83.81 195 PHE A N 1
ATOM 1560 C CA . PHE A 1 195 ? 7.437 7.596 -17.446 1.00 83.81 195 PHE A CA 1
ATOM 1561 C C . PHE A 1 195 ? 6.648 8.233 -18.604 1.00 83.81 195 PHE A C 1
ATOM 1563 O O . PHE A 1 195 ? 6.689 9.449 -18.826 1.00 83.81 195 PHE A O 1
ATOM 1570 N N . HIS A 1 196 ? 5.905 7.413 -19.347 1.00 83.44 196 HIS A N 1
ATOM 1571 C CA . HIS A 1 196 ? 5.084 7.886 -20.461 1.00 83.44 196 HIS A CA 1
ATOM 1572 C C . HIS A 1 196 ? 4.105 8.982 -20.023 1.00 83.44 196 HIS A C 1
ATOM 1574 O O . HIS A 1 196 ? 3.360 8.820 -19.063 1.00 83.44 196 HIS A O 1
ATOM 1580 N N . LYS A 1 197 ? 4.063 10.113 -20.731 1.00 81.44 197 LYS A N 1
ATOM 1581 C CA . LYS A 1 197 ? 3.340 11.325 -20.292 1.00 81.44 197 LYS A CA 1
ATOM 1582 C C . LYS A 1 197 ? 1.810 11.266 -20.470 1.00 81.44 197 LYS A C 1
ATOM 1584 O O . LYS A 1 197 ? 1.162 12.304 -20.569 1.00 81.44 197 LYS A O 1
ATOM 1589 N N . ASP A 1 198 ? 1.228 10.072 -20.465 1.00 88.56 198 ASP A N 1
ATOM 1590 C CA . ASP A 1 198 ? -0.209 9.859 -20.609 1.00 88.56 198 ASP A CA 1
ATOM 1591 C C . ASP A 1 198 ? -0.914 9.846 -19.251 1.00 88.56 198 ASP A C 1
ATOM 1593 O O . ASP A 1 198 ? -0.588 9.061 -18.356 1.00 88.56 198 ASP A O 1
ATOM 1597 N N . PHE A 1 199 ? -1.959 10.664 -19.112 1.00 88.88 199 PHE A N 1
ATOM 1598 C CA . PHE A 1 199 ? -2.745 10.727 -17.876 1.00 88.88 199 PHE A CA 1
ATOM 1599 C C . PHE A 1 199 ? -3.454 9.400 -17.552 1.00 88.88 199 PHE A C 1
ATOM 1601 O O . PHE A 1 199 ? -3.540 9.007 -16.390 1.00 88.88 199 PHE A O 1
ATOM 1608 N N . ASN A 1 200 ? -3.917 8.672 -18.573 1.00 91.75 200 ASN A N 1
ATOM 1609 C CA . ASN A 1 200 ? -4.577 7.376 -18.383 1.00 91.75 200 ASN A CA 1
ATOM 1610 C C . ASN A 1 200 ? -3.619 6.335 -17.786 1.00 91.75 200 ASN A C 1
ATOM 1612 O O . ASN A 1 200 ? -3.997 5.592 -16.880 1.00 91.75 200 ASN A O 1
ATOM 1616 N N . LYS A 1 201 ? -2.362 6.327 -18.243 1.00 90.38 201 LYS A N 1
ATOM 1617 C CA . LYS A 1 201 ? -1.322 5.427 -17.732 1.00 90.38 201 LYS A CA 1
ATOM 1618 C C . LYS A 1 201 ? -0.895 5.804 -16.315 1.00 90.38 201 LYS A C 1
ATOM 1620 O O . LYS A 1 201 ? -0.699 4.912 -15.487 1.00 90.38 201 LYS A O 1
ATOM 1625 N N . PHE A 1 202 ? -0.853 7.100 -15.995 1.00 93.06 202 PHE A N 1
ATOM 1626 C CA . PHE A 1 202 ? -0.668 7.572 -14.621 1.00 93.06 202 PHE A CA 1
ATOM 1627 C C . PHE A 1 202 ? -1.792 7.092 -13.693 1.00 93.06 202 PHE A C 1
ATOM 1629 O O . PHE A 1 202 ? -1.523 6.576 -12.607 1.00 93.06 202 PHE A O 1
ATOM 1636 N N . LEU A 1 203 ? -3.052 7.223 -14.121 1.00 93.88 203 LEU A N 1
ATOM 1637 C CA . LEU A 1 203 ? -4.206 6.807 -13.326 1.00 93.88 203 LEU A CA 1
ATOM 1638 C C . LEU A 1 203 ? -4.171 5.301 -13.035 1.00 93.88 203 LEU A C 1
ATOM 1640 O O . LEU A 1 203 ? -4.412 4.899 -11.898 1.00 93.88 203 LEU A O 1
ATOM 1644 N N . LEU A 1 204 ? -3.825 4.471 -14.024 1.00 94.31 204 LEU A N 1
ATOM 1645 C CA . LEU A 1 204 ? -3.672 3.024 -13.837 1.00 94.31 204 LEU A CA 1
ATOM 1646 C C . LEU A 1 204 ? -2.538 2.686 -12.863 1.00 94.31 204 LEU A C 1
ATOM 1648 O O . LEU A 1 204 ? -2.734 1.870 -11.960 1.00 94.31 204 LEU A O 1
ATOM 1652 N N . PHE A 1 205 ? -1.387 3.349 -12.989 1.00 94.00 205 PHE A N 1
ATOM 1653 C CA . PHE A 1 205 ? -0.261 3.178 -12.069 1.00 94.00 205 PHE A CA 1
ATOM 1654 C C . PHE A 1 205 ? -0.643 3.539 -10.624 1.00 94.00 205 PHE A C 1
ATOM 1656 O O . PHE A 1 205 ? -0.403 2.772 -9.686 1.00 94.00 205 PHE A O 1
ATOM 1663 N N . TRP A 1 206 ? -1.306 4.681 -10.436 1.00 94.81 206 TRP A N 1
ATOM 1664 C CA . TRP A 1 206 ? -1.773 5.119 -9.125 1.00 94.81 206 TRP A CA 1
ATOM 1665 C C . TRP A 1 206 ? -2.842 4.187 -8.542 1.00 94.81 206 TRP A C 1
ATOM 1667 O O . TRP A 1 206 ? -2.750 3.807 -7.371 1.00 94.81 206 TRP A O 1
ATOM 1677 N N . MET A 1 207 ? -3.817 3.757 -9.347 1.00 95.44 207 MET A N 1
ATOM 1678 C CA . MET A 1 207 ? -4.855 2.825 -8.902 1.00 95.44 207 MET A CA 1
ATOM 1679 C C . MET A 1 207 ? -4.280 1.460 -8.528 1.00 95.44 207 MET A C 1
ATOM 1681 O O . MET A 1 207 ? -4.717 0.877 -7.537 1.00 95.44 207 MET A O 1
ATOM 1685 N N . ALA A 1 208 ? -3.262 0.970 -9.240 1.00 95.19 208 ALA A N 1
ATOM 1686 C CA . ALA A 1 208 ? -2.570 -0.262 -8.874 1.00 95.19 208 ALA A CA 1
ATOM 1687 C C . ALA A 1 208 ? -1.880 -0.148 -7.498 1.00 95.19 208 ALA A C 1
ATOM 1689 O O . ALA A 1 208 ? -2.021 -1.047 -6.664 1.00 95.19 208 ALA A O 1
ATOM 1690 N N . LEU A 1 209 ? -1.215 0.980 -7.202 1.00 94.81 209 LEU A N 1
ATOM 1691 C CA . LEU A 1 209 ? -0.640 1.244 -5.871 1.00 94.81 209 LEU A CA 1
ATOM 1692 C C . LEU A 1 209 ? -1.709 1.353 -4.780 1.00 94.81 209 LEU A C 1
ATOM 1694 O O . LEU A 1 209 ? -1.526 0.839 -3.672 1.00 94.81 209 LEU A O 1
ATOM 1698 N N . TYR A 1 210 ? -2.826 2.006 -5.087 1.00 94.69 210 TYR A N 1
ATOM 1699 C CA . TYR A 1 210 ? -3.944 2.145 -4.164 1.00 94.69 210 TYR A CA 1
ATOM 1700 C C . TYR A 1 210 ? -4.584 0.787 -3.837 1.00 94.69 210 TYR A C 1
ATOM 1702 O O . TYR A 1 210 ? -4.736 0.444 -2.666 1.00 94.69 210 TYR A O 1
ATOM 1710 N N . LEU A 1 211 ? -4.879 -0.041 -4.842 1.00 94.62 211 LEU A N 1
ATOM 1711 C CA . LEU A 1 211 ? -5.430 -1.385 -4.641 1.00 94.62 211 LEU A CA 1
ATOM 1712 C C . LEU A 1 211 ? -4.476 -2.284 -3.847 1.00 94.62 211 LEU A C 1
ATOM 1714 O O . LEU A 1 211 ? -4.920 -3.041 -2.978 1.00 94.62 211 LEU A O 1
ATOM 1718 N N . LEU A 1 212 ? -3.167 -2.176 -4.089 1.00 94.38 212 LEU A N 1
ATOM 1719 C CA . LEU A 1 212 ? -2.160 -2.873 -3.295 1.00 94.38 212 LEU A CA 1
ATOM 1720 C C . LEU A 1 212 ? -2.185 -2.429 -1.828 1.00 94.38 212 LEU A C 1
ATOM 1722 O O . LEU A 1 212 ? -2.107 -3.269 -0.927 1.00 94.38 212 LEU A O 1
ATOM 1726 N N . ASN A 1 213 ? -2.311 -1.123 -1.580 1.00 93.12 213 ASN A N 1
ATOM 1727 C CA . ASN A 1 213 ? -2.415 -0.563 -0.236 1.00 93.12 213 ASN A CA 1
ATOM 1728 C C . ASN A 1 213 ? -3.662 -1.074 0.498 1.00 93.12 213 ASN A C 1
ATOM 1730 O O . ASN A 1 213 ? -3.545 -1.491 1.653 1.00 93.12 213 ASN A O 1
ATOM 1734 N N . LEU A 1 214 ? -4.820 -1.103 -0.173 1.00 92.88 214 LEU A N 1
ATOM 1735 C CA . LEU A 1 214 ? -6.066 -1.643 0.376 1.00 92.88 214 LEU A CA 1
ATOM 1736 C C . LEU A 1 214 ? -5.902 -3.109 0.792 1.00 92.88 214 LEU A C 1
ATOM 1738 O O . LEU A 1 214 ? -6.144 -3.454 1.950 1.00 92.88 214 LEU A O 1
ATOM 1742 N N . ASN A 1 215 ? -5.449 -3.960 -0.134 1.00 92.81 215 ASN A N 1
ATOM 1743 C CA . ASN A 1 215 ? -5.309 -5.397 0.105 1.00 92.81 215 ASN A CA 1
ATOM 1744 C C . ASN A 1 215 ? -4.305 -5.689 1.224 1.00 92.81 215 ASN A C 1
ATOM 1746 O O . ASN A 1 215 ? -4.622 -6.402 2.177 1.00 92.81 215 ASN A O 1
ATOM 1750 N N . SER A 1 216 ? -3.119 -5.079 1.156 1.00 92.06 216 SER A N 1
ATOM 1751 C CA . SER A 1 216 ? -2.070 -5.281 2.163 1.00 92.06 216 SER A CA 1
ATOM 1752 C C . SER A 1 216 ? -2.525 -4.817 3.548 1.00 92.06 216 SER A C 1
ATOM 1754 O O . SER A 1 216 ? -2.286 -5.500 4.542 1.00 92.06 216 SER A O 1
ATOM 1756 N N . SER A 1 217 ? -3.251 -3.696 3.624 1.00 91.38 217 SER A N 1
ATOM 1757 C CA . SER A 1 217 ? -3.764 -3.185 4.898 1.00 91.38 217 SER A CA 1
ATOM 1758 C C . SER A 1 217 ? -4.761 -4.143 5.543 1.00 91.38 217 SER A C 1
ATOM 1760 O O . SER A 1 217 ? -4.726 -4.326 6.758 1.00 91.38 217 SER A O 1
ATOM 1762 N N . VAL A 1 218 ? -5.641 -4.772 4.760 1.00 91.19 218 VAL A N 1
ATOM 1763 C CA . VAL A 1 218 ? -6.610 -5.744 5.287 1.00 91.19 218 VAL A CA 1
ATOM 1764 C C . VAL A 1 218 ? -5.899 -7.004 5.779 1.00 91.19 218 VAL A C 1
ATOM 1766 O O . VAL A 1 218 ? -6.150 -7.423 6.909 1.00 91.19 218 VAL A O 1
ATOM 1769 N N . ILE A 1 219 ? -4.967 -7.558 4.995 1.00 91.25 219 ILE A N 1
ATOM 1770 C CA . ILE A 1 219 ? -4.172 -8.739 5.383 1.00 91.25 219 ILE A CA 1
ATOM 1771 C C . ILE A 1 219 ? -3.443 -8.477 6.707 1.00 91.25 219 ILE A C 1
ATOM 1773 O O . ILE A 1 219 ? -3.520 -9.273 7.644 1.00 91.25 219 ILE A O 1
ATOM 1777 N N . PHE A 1 220 ? -2.792 -7.322 6.829 1.00 91.50 220 PHE A N 1
ATOM 1778 C CA . PHE A 1 220 ? -2.049 -6.958 8.031 1.00 91.50 220 PHE A CA 1
ATOM 1779 C C . PHE A 1 220 ? -2.949 -6.655 9.233 1.00 91.50 220 PHE A C 1
ATOM 1781 O O . PHE A 1 220 ? -2.585 -6.994 10.358 1.00 91.50 220 PHE A O 1
ATOM 1788 N N . LYS A 1 221 ? -4.148 -6.090 9.032 1.00 90.06 221 LYS A N 1
ATOM 1789 C CA . LYS A 1 221 ? -5.143 -5.946 10.110 1.00 90.06 221 LYS A CA 1
ATOM 1790 C C . LYS A 1 221 ? -5.639 -7.306 10.604 1.00 90.06 221 LYS A C 1
ATOM 1792 O O . LYS A 1 221 ? -5.796 -7.478 11.809 1.00 90.06 221 LYS A O 1
ATOM 1797 N N . VAL A 1 222 ? -5.837 -8.283 9.716 1.00 90.81 222 VAL A N 1
ATOM 1798 C CA . VAL A 1 222 ? -6.198 -9.657 10.108 1.00 90.81 222 VAL A CA 1
ATOM 1799 C C . VAL A 1 222 ? -5.078 -10.298 10.930 1.00 90.81 222 VAL A C 1
ATOM 1801 O O . VAL A 1 222 ? -5.346 -10.815 12.014 1.00 90.81 222 VAL A O 1
ATOM 1804 N N . LEU A 1 223 ? -3.820 -10.180 10.491 1.00 91.19 223 LEU A N 1
ATOM 1805 C CA . LEU A 1 223 ? -2.663 -10.635 11.275 1.00 91.19 223 LEU A CA 1
ATOM 1806 C C . LEU A 1 223 ? -2.595 -9.948 12.642 1.00 91.19 223 LEU A C 1
ATOM 1808 O O . LEU A 1 223 ? -2.376 -10.604 13.659 1.00 91.19 223 LEU A O 1
ATOM 1812 N N . ALA A 1 224 ? -2.855 -8.639 12.687 1.00 90.19 224 ALA A N 1
ATOM 1813 C CA . ALA A 1 224 ? -2.889 -7.892 13.934 1.00 90.19 224 ALA A CA 1
ATOM 1814 C C . ALA A 1 224 ? -3.926 -8.463 14.907 1.00 90.19 224 ALA A C 1
ATOM 1816 O O . ALA A 1 224 ? -3.623 -8.552 16.087 1.00 90.19 224 ALA A O 1
ATOM 1817 N N . ILE A 1 225 ? -5.114 -8.866 14.436 1.00 89.38 225 ILE A N 1
ATOM 1818 C CA . ILE A 1 225 ? -6.177 -9.455 15.272 1.00 89.38 225 ILE A CA 1
ATOM 1819 C C . ILE A 1 225 ? -5.753 -10.810 15.847 1.00 89.38 225 ILE A C 1
ATOM 1821 O O . ILE A 1 225 ? -5.999 -11.058 17.026 1.00 89.38 225 ILE A O 1
ATOM 1825 N N . ILE A 1 226 ? -5.115 -11.657 15.036 1.00 90.75 226 ILE A N 1
ATOM 1826 C CA . ILE A 1 226 ? -4.674 -13.001 15.440 1.00 90.75 226 ILE A CA 1
ATOM 1827 C C . ILE A 1 226 ? -3.553 -12.913 16.486 1.00 90.75 226 ILE A C 1
ATOM 1829 O O . ILE A 1 226 ? -3.495 -13.718 17.416 1.00 90.75 226 ILE A O 1
ATOM 1833 N N . CYS A 1 227 ? -2.669 -11.922 16.367 1.00 90.88 227 CYS A N 1
ATOM 1834 C CA . CYS A 1 227 ? -1.534 -11.774 17.266 1.00 90.88 227 CYS A CA 1
ATOM 1835 C C . CYS A 1 227 ? -1.896 -11.036 18.582 1.00 90.88 227 CYS A C 1
ATOM 1837 O O . CYS A 1 227 ? -2.425 -9.915 18.541 1.00 90.88 227 CYS A O 1
ATOM 1839 N N . PRO A 1 228 ? -1.530 -11.587 19.762 1.00 85.88 228 PRO A N 1
ATOM 1840 C CA . PRO A 1 228 ? -1.709 -10.928 21.059 1.00 85.88 228 PRO A CA 1
ATOM 1841 C C . PRO A 1 228 ? -0.817 -9.696 21.267 1.00 85.88 228 PRO A C 1
ATOM 1843 O O . PRO A 1 228 ? -1.246 -8.740 21.908 1.00 85.88 228 PRO A O 1
ATOM 1846 N N . THR A 1 229 ? 0.410 -9.686 20.731 1.00 90.69 229 THR A N 1
ATOM 1847 C CA . THR A 1 229 ? 1.370 -8.582 20.913 1.00 90.69 229 THR A CA 1
ATOM 1848 C C . THR A 1 229 ? 1.650 -7.846 19.603 1.00 90.69 229 THR A C 1
ATOM 1850 O O . THR A 1 229 ? 1.639 -8.433 18.520 1.00 90.69 229 THR A O 1
ATOM 1853 N N . ILE A 1 230 ? 1.916 -6.536 19.699 1.00 90.25 230 ILE A N 1
ATOM 1854 C CA . ILE A 1 230 ? 2.192 -5.672 18.536 1.00 90.25 230 ILE A CA 1
ATOM 1855 C C . ILE A 1 230 ? 3.490 -6.089 17.843 1.00 90.25 230 ILE A C 1
ATOM 1857 O O . ILE A 1 230 ? 3.518 -6.217 16.623 1.00 90.25 230 ILE A O 1
ATOM 1861 N N . SER A 1 231 ? 4.541 -6.345 18.627 1.00 91.31 231 SER A N 1
ATOM 1862 C CA . SER A 1 231 ? 5.847 -6.746 18.098 1.00 91.31 231 SER A CA 1
ATOM 1863 C C . SER A 1 231 ? 5.751 -8.057 17.315 1.00 91.31 231 SER A C 1
ATOM 1865 O O . SER A 1 231 ? 6.235 -8.126 16.190 1.00 91.31 231 SER A O 1
ATOM 1867 N N . MET A 1 232 ? 5.029 -9.059 17.833 1.00 92.25 232 MET A N 1
ATOM 1868 C CA . MET A 1 232 ? 4.835 -10.314 17.105 1.00 92.25 232 MET A CA 1
ATOM 1869 C C . MET A 1 232 ? 4.041 -10.107 15.810 1.00 92.25 232 MET A C 1
ATOM 1871 O O . MET A 1 232 ? 4.410 -10.669 14.783 1.00 92.25 232 MET A O 1
ATOM 1875 N N . ALA A 1 233 ? 3.002 -9.265 15.828 1.00 91.88 233 ALA A N 1
ATOM 1876 C CA . ALA A 1 233 ? 2.228 -8.945 14.628 1.00 91.88 233 ALA A CA 1
ATOM 1877 C C . ALA A 1 233 ? 3.091 -8.292 13.534 1.00 91.88 233 ALA A C 1
ATOM 1879 O O . ALA A 1 233 ? 2.982 -8.660 12.367 1.00 91.88 233 ALA A O 1
ATOM 1880 N N . GLN A 1 234 ? 3.966 -7.352 13.907 1.00 92.06 234 GLN A N 1
ATOM 1881 C CA . GLN A 1 234 ? 4.882 -6.689 12.974 1.00 92.06 234 GLN A CA 1
ATOM 1882 C C . GLN A 1 234 ? 5.921 -7.660 12.404 1.00 92.06 234 GLN A C 1
ATOM 1884 O O . GLN A 1 234 ? 6.146 -7.659 11.196 1.00 92.06 234 GLN A O 1
ATOM 1889 N N . THR A 1 235 ? 6.500 -8.528 13.239 1.00 93.00 235 THR A N 1
ATOM 1890 C CA . THR A 1 235 ? 7.443 -9.560 12.781 1.00 93.00 235 THR A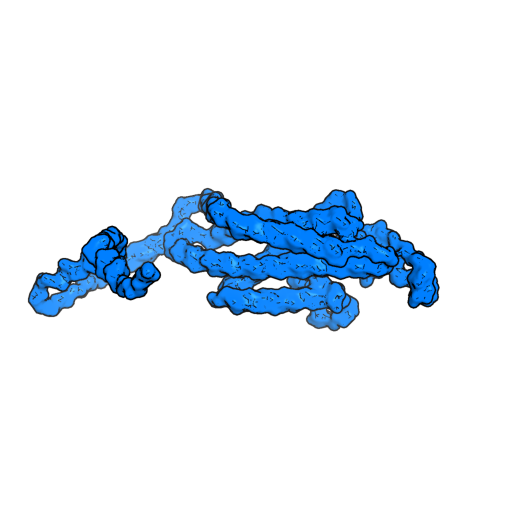 CA 1
ATOM 1891 C C . THR A 1 235 ? 6.772 -10.533 11.812 1.00 93.00 235 THR A C 1
ATOM 1893 O O . THR A 1 235 ? 7.314 -10.807 10.744 1.00 93.00 235 THR A O 1
ATOM 1896 N N . MET A 1 236 ? 5.567 -11.016 12.136 1.00 93.25 236 MET A N 1
ATOM 1897 C CA . MET A 1 236 ? 4.809 -11.908 11.252 1.00 93.25 236 MET A CA 1
ATOM 1898 C C . MET A 1 236 ? 4.438 -11.227 9.933 1.00 93.25 236 MET A C 1
ATOM 1900 O O . MET A 1 236 ? 4.581 -11.833 8.874 1.00 93.25 236 MET A O 1
ATOM 1904 N N . ALA A 1 237 ? 4.016 -9.961 9.968 1.00 92.50 237 ALA A N 1
ATOM 1905 C CA . ALA A 1 237 ? 3.740 -9.200 8.754 1.00 92.50 237 ALA A CA 1
ATOM 1906 C C . ALA A 1 237 ? 4.992 -9.032 7.882 1.00 92.50 237 ALA A C 1
ATOM 1908 O O . ALA A 1 237 ? 4.900 -9.195 6.668 1.00 92.50 237 ALA A O 1
ATOM 1909 N N . GLY A 1 238 ? 6.159 -8.795 8.491 1.00 92.25 238 GLY A N 1
ATOM 1910 C CA . GLY A 1 238 ? 7.440 -8.764 7.787 1.00 92.25 238 GLY A CA 1
ATOM 1911 C C . GLY A 1 238 ? 7.755 -10.082 7.074 1.00 92.25 238 GLY A C 1
ATOM 1912 O O . GLY A 1 238 ? 8.102 -10.068 5.896 1.00 92.25 238 GLY A O 1
ATOM 1913 N N . LEU A 1 239 ? 7.560 -11.226 7.741 1.00 92.81 239 LEU A N 1
ATOM 1914 C CA . LEU A 1 239 ? 7.768 -12.548 7.132 1.00 92.81 239 LEU A CA 1
ATOM 1915 C C . LEU A 1 239 ? 6.810 -12.810 5.965 1.00 92.81 239 LEU A C 1
ATOM 1917 O O . LEU A 1 239 ? 7.243 -13.219 4.888 1.00 92.81 239 LEU A O 1
ATOM 1921 N N . VAL A 1 240 ? 5.517 -12.539 6.161 1.00 92.38 240 VAL A N 1
ATOM 1922 C CA . VAL A 1 240 ? 4.486 -12.707 5.123 1.00 92.38 240 VAL A CA 1
ATOM 1923 C C . VAL A 1 240 ? 4.781 -11.817 3.915 1.00 92.38 240 VAL A C 1
ATOM 1925 O O . VAL A 1 240 ? 4.635 -12.241 2.772 1.00 92.38 240 VAL A O 1
ATOM 1928 N N . GLN A 1 241 ? 5.244 -10.593 4.153 1.00 91.69 241 GLN A N 1
ATOM 1929 C CA . GLN A 1 241 ? 5.602 -9.663 3.095 1.00 91.69 241 GLN A CA 1
ATOM 1930 C C . GLN A 1 241 ? 6.826 -10.120 2.297 1.00 91.69 241 GLN A C 1
ATOM 1932 O O . GLN A 1 241 ? 6.779 -10.092 1.070 1.00 91.69 241 GLN A O 1
ATOM 1937 N N . VAL A 1 242 ? 7.899 -10.559 2.964 1.00 92.06 242 VAL A N 1
ATOM 1938 C CA . VAL A 1 242 ? 9.090 -11.102 2.285 1.00 92.06 242 VAL A CA 1
ATOM 1939 C C . VAL A 1 242 ? 8.719 -12.327 1.450 1.00 92.06 242 VAL A C 1
ATOM 1941 O O . VAL A 1 242 ? 9.168 -12.451 0.313 1.00 92.06 242 VAL A O 1
ATOM 1944 N N . PHE A 1 243 ? 7.848 -13.190 1.977 1.00 91.44 243 PHE A N 1
ATOM 1945 C CA . PHE A 1 243 ? 7.338 -14.344 1.245 1.00 91.44 243 PHE A CA 1
ATOM 1946 C C . PHE A 1 243 ? 6.610 -13.925 -0.041 1.00 91.44 243 PHE A C 1
ATOM 1948 O O . PHE A 1 243 ? 6.951 -14.406 -1.118 1.00 91.44 243 PHE A O 1
ATOM 1955 N N . PHE A 1 244 ? 5.661 -12.986 0.029 1.00 90.88 244 PHE A N 1
ATOM 1956 C CA . PHE A 1 244 ? 4.954 -12.519 -1.169 1.00 90.88 244 PHE A CA 1
ATOM 1957 C C . PHE A 1 244 ? 5.856 -11.766 -2.161 1.00 90.88 244 PHE A C 1
ATOM 1959 O O . PHE A 1 244 ? 5.623 -11.863 -3.367 1.00 90.88 244 PHE A O 1
ATOM 1966 N N . PHE A 1 245 ? 6.904 -11.085 -1.687 1.00 90.31 245 PHE A N 1
ATOM 1967 C CA . PHE A 1 245 ? 7.873 -10.406 -2.550 1.00 90.31 245 PHE A CA 1
ATOM 1968 C C . PHE A 1 245 ? 8.755 -11.364 -3.338 1.00 90.31 245 PHE A C 1
ATOM 1970 O O . PHE A 1 245 ? 9.037 -11.098 -4.506 1.00 90.31 245 PHE A O 1
ATOM 1977 N N . LEU A 1 246 ? 9.161 -12.482 -2.733 1.00 89.88 246 LEU A N 1
ATOM 1978 C CA . LEU A 1 246 ? 9.915 -13.523 -3.431 1.00 89.88 246 LEU A CA 1
ATOM 1979 C C . LEU A 1 246 ? 9.127 -14.058 -4.635 1.00 89.88 246 LEU A C 1
ATOM 1981 O O . LEU A 1 246 ? 9.685 -14.279 -5.707 1.00 89.88 246 LEU A O 1
ATOM 1985 N N . PHE A 1 247 ? 7.812 -14.184 -4.463 1.00 86.31 247 PHE A N 1
ATOM 1986 C CA . PHE A 1 247 ? 6.867 -14.635 -5.477 1.00 86.31 247 PHE A CA 1
ATOM 1987 C C . PHE A 1 247 ? 6.101 -13.474 -6.127 1.00 86.31 247 PHE A C 1
ATOM 1989 O O . PHE A 1 247 ? 4.925 -13.614 -6.438 1.00 86.31 247 PHE A O 1
ATOM 1996 N N . SER A 1 248 ? 6.703 -12.297 -6.313 1.00 85.44 248 SER A N 1
ATOM 1997 C CA . SER A 1 248 ? 6.031 -11.192 -7.019 1.00 85.44 248 SER A CA 1
ATOM 1998 C C . SER A 1 248 ? 6.158 -11.279 -8.546 1.00 85.44 248 SER A C 1
ATOM 2000 O O . SER A 1 248 ? 5.436 -10.586 -9.261 1.00 85.44 248 SER A O 1
ATOM 2002 N N . GLY A 1 249 ? 7.059 -12.129 -9.051 1.00 83.12 249 GLY A N 1
ATOM 2003 C CA . GLY A 1 249 ? 7.379 -12.272 -10.474 1.00 83.12 249 GLY A CA 1
ATOM 2004 C C . GLY A 1 249 ? 8.627 -11.509 -10.929 1.00 83.12 249 GLY A C 1
ATOM 2005 O O . GLY A 1 249 ? 9.103 -11.766 -12.027 1.00 83.12 249 GLY A O 1
ATOM 2006 N N . TYR A 1 250 ? 9.178 -10.609 -10.100 1.00 87.06 250 TYR A N 1
ATOM 2007 C CA . TYR A 1 250 ? 10.443 -9.916 -10.399 1.00 87.06 250 TYR A CA 1
ATOM 2008 C C . TYR A 1 250 ? 11.674 -10.724 -9.968 1.00 87.06 250 TYR A C 1
ATOM 2010 O O . TYR A 1 250 ? 12.589 -10.926 -10.757 1.00 87.06 250 TYR A O 1
ATOM 2018 N N . LEU A 1 251 ? 11.701 -11.186 -8.709 1.00 86.94 251 LEU A N 1
ATOM 2019 C CA . LEU A 1 251 ? 12.835 -11.941 -8.156 1.00 86.94 251 LEU A CA 1
ATOM 2020 C C . LEU A 1 251 ? 12.907 -13.367 -8.703 1.00 86.94 251 LEU A C 1
ATOM 2022 O O . LEU A 1 251 ? 13.996 -13.886 -8.922 1.00 86.94 251 LEU A O 1
ATOM 2026 N N . GLN A 1 252 ? 11.745 -13.985 -8.910 1.00 86.62 252 GLN A N 1
ATOM 2027 C CA . GLN A 1 252 ? 11.624 -15.300 -9.515 1.00 86.62 252 GLN A CA 1
ATOM 2028 C C . GLN A 1 252 ? 10.569 -15.247 -10.633 1.00 86.62 252 GLN A C 1
ATOM 2030 O O . GLN A 1 252 ? 9.390 -15.028 -10.329 1.00 86.62 252 GLN A O 1
ATOM 2035 N N . PRO A 1 253 ? 10.960 -15.443 -11.907 1.00 83.69 253 PRO A N 1
ATOM 2036 C CA . PRO A 1 253 ? 10.027 -15.483 -13.027 1.00 83.69 253 PRO A CA 1
ATOM 2037 C C . PRO A 1 253 ? 9.075 -16.677 -12.941 1.00 83.69 253 PRO A C 1
ATOM 2039 O O . PRO A 1 253 ? 9.473 -17.786 -12.580 1.00 83.69 253 PRO A O 1
ATOM 2042 N N . TRP A 1 254 ? 7.821 -16.478 -13.353 1.00 80.19 254 TRP A N 1
ATOM 2043 C CA . TRP A 1 254 ? 6.769 -17.503 -13.301 1.00 80.19 254 TRP A CA 1
ATOM 2044 C C . TRP A 1 254 ? 7.061 -18.756 -14.132 1.00 80.19 254 TRP A C 1
ATOM 2046 O O . TRP A 1 254 ? 6.559 -19.825 -13.797 1.00 80.19 254 TRP A O 1
ATOM 2056 N N . SER A 1 255 ? 7.873 -18.633 -15.184 1.00 81.75 255 SER A N 1
ATOM 2057 C CA . SER A 1 255 ? 8.252 -19.726 -16.087 1.00 81.75 255 SER A CA 1
ATOM 2058 C C . SER A 1 255 ? 9.163 -20.771 -15.439 1.00 81.75 255 SER A C 1
ATOM 2060 O O . SER A 1 255 ? 9.179 -21.920 -15.871 1.00 81.75 255 SER A O 1
ATOM 2062 N N . VAL A 1 256 ? 9.900 -20.393 -14.391 1.00 85.69 256 VAL A N 1
ATOM 2063 C CA . VAL A 1 256 ? 10.870 -21.268 -13.712 1.00 85.69 256 VAL A CA 1
ATOM 2064 C C . VAL A 1 256 ? 10.246 -21.965 -12.494 1.00 85.69 256 VAL A C 1
ATOM 2066 O O . VAL A 1 256 ? 10.816 -22.913 -11.953 1.00 85.69 256 VAL A O 1
ATOM 2069 N N . LEU A 1 257 ? 9.063 -21.530 -12.041 1.00 85.62 257 LEU A N 1
ATOM 2070 C CA . LEU A 1 257 ? 8.418 -22.126 -10.872 1.00 85.62 257 LEU A CA 1
ATOM 2071 C C . LEU A 1 257 ? 7.870 -23.530 -11.180 1.00 85.62 257 LEU A C 1
ATOM 2073 O O . LEU A 1 257 ? 7.130 -23.705 -12.150 1.00 85.62 257 LEU A O 1
ATOM 2077 N N . PRO A 1 258 ? 8.116 -24.522 -10.302 1.00 86.88 258 PRO A N 1
ATOM 2078 C CA . PRO A 1 258 ? 7.445 -25.812 -10.385 1.00 86.88 258 PRO A CA 1
ATOM 2079 C C . PRO A 1 258 ? 5.912 -25.661 -10.311 1.00 86.88 258 PRO A C 1
ATOM 2081 O O . PRO A 1 258 ? 5.425 -24.825 -9.540 1.00 86.88 258 PRO A O 1
ATOM 2084 N N . PRO A 1 259 ? 5.125 -26.517 -10.996 1.00 84.31 259 PRO A N 1
ATOM 2085 C CA . PRO A 1 259 ? 3.662 -26.397 -11.057 1.00 84.31 259 PRO A CA 1
ATOM 2086 C C . PRO A 1 259 ? 2.977 -26.341 -9.683 1.00 84.31 259 PRO A C 1
ATOM 2088 O O . PRO A 1 259 ? 1.992 -25.629 -9.501 1.00 84.31 259 PRO A O 1
ATOM 2091 N N . GLY A 1 260 ? 3.530 -27.041 -8.686 1.00 85.44 260 GLY A N 1
ATOM 2092 C CA . GLY A 1 260 ? 3.003 -27.065 -7.318 1.00 85.44 260 GLY A CA 1
ATOM 2093 C C . GLY A 1 260 ? 3.086 -25.733 -6.562 1.00 85.44 260 GLY A C 1
ATOM 2094 O O . GLY A 1 260 ? 2.386 -25.574 -5.570 1.00 85.44 260 GLY A O 1
ATOM 2095 N N . TRP A 1 261 ? 3.897 -24.770 -7.013 1.00 83.50 261 TRP A N 1
ATOM 2096 C CA . TRP A 1 261 ? 4.045 -23.444 -6.388 1.00 83.50 261 TRP A CA 1
ATOM 2097 C C . TRP A 1 261 ? 3.268 -22.348 -7.132 1.00 83.50 261 TRP A C 1
ATOM 2099 O O . TRP A 1 261 ? 3.209 -21.204 -6.682 1.00 83.50 261 TRP A O 1
ATOM 2109 N N . LEU A 1 262 ? 2.620 -22.691 -8.251 1.00 85.19 262 LEU A N 1
ATOM 2110 C CA . LEU A 1 262 ? 1.939 -21.728 -9.116 1.00 85.19 262 LEU A CA 1
ATOM 2111 C C . LEU A 1 262 ? 0.707 -21.090 -8.452 1.00 85.19 262 LEU A C 1
ATOM 2113 O O . LEU A 1 262 ? 0.315 -19.984 -8.816 1.00 85.19 262 LEU A O 1
ATOM 2117 N N . TRP A 1 263 ? 0.114 -21.737 -7.442 1.00 87.25 263 TRP A N 1
ATOM 2118 C CA . TRP A 1 263 ? -1.018 -21.186 -6.685 1.00 87.25 263 TRP A CA 1
ATOM 2119 C C . TRP A 1 263 ? -0.672 -19.871 -5.966 1.00 87.25 263 TRP A C 1
ATOM 2121 O O . TRP A 1 263 ? -1.547 -19.022 -5.799 1.00 87.25 263 TRP A O 1
ATOM 2131 N N . ILE A 1 264 ? 0.598 -19.659 -5.593 1.00 86.38 264 ILE A N 1
ATOM 2132 C CA . ILE A 1 264 ? 1.043 -18.447 -4.883 1.00 86.38 264 ILE A CA 1
ATOM 2133 C C . ILE A 1 264 ? 0.868 -17.206 -5.758 1.00 86.38 264 ILE A C 1
ATOM 2135 O O . ILE A 1 264 ? 0.526 -16.140 -5.243 1.00 86.38 264 ILE A O 1
ATOM 2139 N N . LYS A 1 265 ? 1.011 -17.357 -7.082 1.00 83.75 265 LYS A N 1
ATOM 2140 C CA . LYS A 1 265 ? 0.715 -16.299 -8.057 1.00 83.75 265 LYS A CA 1
ATOM 2141 C C . LYS A 1 265 ? -0.680 -15.720 -7.841 1.00 83.75 265 LYS A C 1
ATOM 2143 O O . LYS A 1 265 ? -0.853 -14.509 -7.832 1.00 83.75 265 LYS A O 1
ATOM 2148 N N . TRP A 1 266 ? -1.658 -16.597 -7.627 1.00 85.56 266 TRP A N 1
ATOM 2149 C CA . TRP A 1 266 ? -3.063 -16.226 -7.471 1.00 85.56 266 TRP A CA 1
ATOM 2150 C C . TRP A 1 266 ? -3.391 -15.699 -6.072 1.00 85.56 266 TRP A C 1
ATOM 2152 O O . TRP A 1 266 ? -4.347 -14.950 -5.897 1.00 85.56 266 TRP A O 1
ATOM 2162 N N . ALA A 1 267 ? -2.592 -16.068 -5.070 1.00 86.50 267 ALA A N 1
ATOM 2163 C CA . ALA A 1 267 ? -2.758 -15.600 -3.699 1.00 86.50 267 ALA A CA 1
ATOM 2164 C C . ALA A 1 267 ? -2.103 -14.230 -3.442 1.00 86.50 267 ALA A C 1
ATOM 2166 O O . ALA A 1 267 ? -2.537 -13.504 -2.549 1.00 86.50 267 ALA A O 1
ATOM 2167 N N . SER A 1 268 ? -1.048 -13.879 -4.187 1.00 89.56 268 SER A N 1
ATOM 2168 C CA . SER A 1 268 ? -0.232 -12.688 -3.929 1.00 89.56 268 SER A CA 1
ATOM 2169 C C . SER A 1 268 ? -0.808 -11.426 -4.592 1.00 89.56 268 SER A C 1
ATOM 2171 O O . SER A 1 268 ? -0.693 -11.273 -5.810 1.00 89.56 268 SER A O 1
ATOM 2173 N N . PRO A 1 269 ? -1.333 -10.440 -3.832 1.00 88.94 269 PRO A N 1
ATOM 2174 C CA . PRO A 1 269 ? -1.783 -9.167 -4.409 1.00 88.94 269 PRO A CA 1
ATOM 2175 C C . PRO A 1 269 ? -0.629 -8.356 -5.020 1.00 88.94 269 PRO A C 1
ATOM 2177 O O . PRO A 1 269 ? -0.844 -7.522 -5.898 1.00 88.94 269 PRO A O 1
ATOM 2180 N N . GLN A 1 270 ? 0.604 -8.602 -4.570 1.00 91.06 270 GLN A N 1
ATOM 2181 C CA . GLN A 1 270 ? 1.802 -7.930 -5.072 1.00 91.06 270 GLN A CA 1
ATOM 2182 C C . GLN A 1 270 ? 2.149 -8.370 -6.493 1.00 91.06 270 GLN A C 1
ATOM 2184 O O . GLN A 1 270 ? 2.550 -7.527 -7.291 1.00 91.06 270 GLN A O 1
ATOM 2189 N N . SER A 1 271 ? 1.948 -9.653 -6.821 1.00 91.25 271 SER A N 1
ATOM 2190 C CA . SER A 1 271 ? 2.133 -10.155 -8.186 1.00 91.25 271 SER A CA 1
ATOM 2191 C C . SER A 1 271 ? 1.211 -9.431 -9.163 1.00 91.25 271 SER A C 1
ATOM 2193 O O . SER A 1 271 ? 1.671 -8.948 -10.195 1.00 91.25 271 SER A O 1
ATOM 2195 N N . TYR A 1 272 ? -0.068 -9.282 -8.809 1.00 92.19 272 TYR A N 1
ATOM 2196 C CA . TYR A 1 272 ? -1.029 -8.568 -9.647 1.00 92.19 272 TYR A CA 1
ATOM 2197 C C . TYR A 1 272 ? -0.659 -7.099 -9.835 1.00 92.19 272 TYR A C 1
ATOM 2199 O O . TYR A 1 272 ? -0.649 -6.614 -10.964 1.00 92.19 272 TYR A O 1
ATOM 2207 N N . ALA A 1 273 ? -0.322 -6.393 -8.750 1.00 93.69 273 ALA A N 1
ATOM 2208 C CA . ALA A 1 273 ? 0.072 -4.989 -8.831 1.00 93.69 273 ALA A CA 1
ATOM 2209 C C . ALA A 1 273 ? 1.324 -4.797 -9.705 1.00 93.69 273 ALA A C 1
ATOM 2211 O O . ALA A 1 273 ? 1.369 -3.867 -10.508 1.00 93.69 273 ALA A O 1
ATOM 2212 N N . PHE A 1 274 ? 2.301 -5.703 -9.596 1.00 93.06 274 PHE A N 1
ATOM 2213 C CA . PHE A 1 274 ? 3.503 -5.694 -10.424 1.00 93.06 274 PHE A CA 1
ATOM 2214 C C . PHE A 1 274 ? 3.190 -5.911 -11.905 1.00 93.06 274 PHE A C 1
ATOM 2216 O O . PHE A 1 274 ? 3.565 -5.081 -12.730 1.00 93.06 274 PHE A O 1
ATOM 2223 N N . SER A 1 275 ? 2.437 -6.960 -12.247 1.00 91.50 275 SER A N 1
ATOM 2224 C CA . SER A 1 275 ? 2.057 -7.239 -13.636 1.00 91.50 275 SER A CA 1
ATOM 2225 C C . SER A 1 275 ? 1.243 -6.105 -14.265 1.00 91.50 275 SER A C 1
ATOM 2227 O O . SER A 1 275 ? 1.502 -5.747 -15.409 1.00 91.50 275 SER A O 1
ATOM 2229 N N . ILE A 1 276 ? 0.308 -5.494 -13.525 1.00 93.25 276 ILE A N 1
ATOM 2230 C CA . ILE A 1 276 ? -0.476 -4.349 -14.019 1.00 93.25 276 ILE A CA 1
ATOM 2231 C C . ILE A 1 276 ? 0.441 -3.171 -14.366 1.00 93.25 276 ILE A C 1
ATOM 2233 O O . ILE A 1 276 ? 0.289 -2.570 -15.426 1.00 93.25 276 ILE A O 1
ATOM 2237 N N . MET A 1 277 ? 1.400 -2.844 -13.495 1.00 92.69 277 MET A N 1
ATOM 2238 C CA . MET A 1 277 ? 2.324 -1.732 -13.735 1.00 92.69 277 MET A CA 1
ATOM 2239 C C . MET A 1 277 ? 3.284 -2.008 -14.892 1.00 92.69 277 MET A C 1
ATOM 2241 O O . MET A 1 277 ? 3.536 -1.100 -15.679 1.00 92.69 277 MET A O 1
ATOM 2245 N N . LEU A 1 278 ? 3.781 -3.243 -15.020 1.00 91.94 278 LEU A N 1
ATOM 2246 C CA . LEU A 1 278 ? 4.630 -3.637 -16.145 1.00 91.94 278 LEU A CA 1
ATOM 2247 C C . LEU A 1 278 ? 3.888 -3.527 -17.476 1.00 91.94 278 LEU A C 1
ATOM 2249 O O . LEU A 1 278 ? 4.380 -2.878 -18.392 1.00 91.94 278 LEU A O 1
ATOM 2253 N N . ILE A 1 279 ? 2.690 -4.108 -17.575 1.00 91.75 279 ILE A N 1
ATOM 2254 C CA . ILE A 1 279 ? 1.889 -4.057 -18.805 1.00 91.75 279 ILE A CA 1
ATOM 2255 C C . ILE A 1 279 ? 1.563 -2.604 -19.163 1.00 91.75 279 ILE A C 1
ATOM 2257 O O . ILE A 1 279 ? 1.696 -2.210 -20.316 1.00 91.75 279 ILE A O 1
ATOM 2261 N N . ASN A 1 280 ? 1.192 -1.783 -18.179 1.00 91.94 280 ASN A N 1
ATOM 2262 C CA . ASN A 1 280 ? 0.892 -0.368 -18.401 1.00 91.94 280 ASN A CA 1
ATOM 2263 C C . ASN A 1 280 ? 2.084 0.418 -18.979 1.00 91.94 280 ASN A C 1
ATOM 2265 O O . ASN A 1 280 ? 1.885 1.313 -19.803 1.00 91.94 280 ASN A O 1
ATOM 2269 N N . GLU A 1 281 ? 3.304 0.091 -18.548 1.00 88.69 281 GLU A N 1
ATOM 2270 C CA . GLU A 1 281 ? 4.511 0.794 -18.978 1.00 88.69 281 GLU A CA 1
ATOM 2271 C C . GLU A 1 281 ? 5.081 0.279 -20.300 1.00 88.69 281 GLU A C 1
ATOM 2273 O O . GLU A 1 281 ? 5.495 1.086 -21.127 1.00 88.69 281 GLU A O 1
ATOM 2278 N N . PHE A 1 282 ? 5.101 -1.037 -20.510 1.00 88.88 282 PHE A N 1
ATOM 2279 C CA . PHE A 1 282 ? 5.791 -1.651 -21.646 1.00 88.88 282 PHE A CA 1
ATOM 2280 C C . PHE A 1 282 ? 4.873 -1.929 -22.844 1.00 88.88 282 PHE A C 1
ATOM 2282 O O . PHE A 1 282 ? 5.356 -2.003 -23.970 1.00 88.88 282 PHE A O 1
ATOM 2289 N N . SER A 1 283 ? 3.555 -2.044 -22.650 1.00 86.94 283 SER A N 1
ATOM 2290 C CA . SER A 1 283 ? 2.648 -2.409 -23.744 1.00 86.94 283 SER A CA 1
ATOM 2291 C C . SER A 1 283 ? 2.579 -1.327 -24.828 1.00 86.94 283 SER A C 1
ATOM 2293 O O . SER A 1 283 ? 2.303 -0.154 -24.546 1.00 86.94 283 SER A O 1
ATOM 2295 N N . GLY A 1 284 ? 2.799 -1.756 -26.075 1.00 79.94 284 GLY A N 1
ATOM 2296 C CA . GLY A 1 284 ? 2.714 -0.912 -27.267 1.00 79.94 284 GLY A CA 1
ATOM 2297 C C . GLY A 1 284 ? 3.936 -0.027 -27.534 1.00 79.94 284 GLY A C 1
ATOM 2298 O O . GLY A 1 284 ? 3.806 0.938 -28.286 1.00 79.94 284 GLY A O 1
ATOM 2299 N N . TYR A 1 285 ? 5.095 -0.324 -26.935 1.00 80.06 285 TYR A N 1
ATOM 2300 C CA . TYR A 1 285 ? 6.341 0.407 -27.190 1.00 80.06 285 TYR A CA 1
ATOM 2301 C C . TYR A 1 285 ? 7.405 -0.443 -27.880 1.00 80.06 285 TYR A C 1
ATOM 2303 O O . TYR A 1 285 ? 7.597 -1.618 -27.562 1.00 80.06 285 TYR A O 1
ATOM 2311 N N . GLU A 1 286 ? 8.127 0.197 -28.796 1.00 79.69 286 GLU A N 1
ATOM 2312 C CA . GLU A 1 286 ? 9.306 -0.351 -29.461 1.00 79.69 286 GLU A CA 1
ATOM 2313 C C . GLU A 1 286 ? 10.572 0.256 -28.853 1.00 79.69 286 GLU A C 1
ATOM 2315 O O . GLU A 1 286 ? 10.641 1.460 -28.593 1.00 79.69 286 GLU A O 1
ATOM 2320 N N . TYR A 1 287 ? 11.581 -0.585 -28.631 1.00 80.19 287 TYR A N 1
ATOM 2321 C CA . TYR A 1 287 ? 12.852 -0.201 -28.031 1.00 80.19 287 TYR A CA 1
ATOM 2322 C C . TYR A 1 287 ? 13.985 -0.445 -29.023 1.00 80.19 287 TYR A C 1
ATOM 2324 O O . TYR A 1 287 ? 14.210 -1.562 -29.486 1.00 80.19 287 TYR A O 1
ATOM 2332 N N . THR A 1 288 ? 14.734 0.608 -29.349 1.00 75.31 288 THR A N 1
ATOM 2333 C CA . THR A 1 288 ? 15.856 0.516 -30.288 1.00 75.31 288 THR A CA 1
ATOM 2334 C C . THR A 1 288 ? 17.159 0.203 -29.560 1.00 75.31 288 THR A C 1
ATOM 2336 O O . THR A 1 288 ? 17.534 0.905 -28.620 1.00 75.31 288 THR A O 1
ATOM 2339 N N . CYS A 1 289 ? 17.902 -0.804 -30.023 1.00 74.62 289 CYS A N 1
ATOM 2340 C CA . CYS A 1 289 ? 19.262 -1.053 -29.545 1.00 74.62 289 CYS A CA 1
ATOM 2341 C C . CYS A 1 289 ? 20.277 -0.134 -30.236 1.00 74.62 289 CYS A C 1
ATOM 2343 O O . CYS A 1 289 ? 20.286 -0.002 -31.459 1.00 74.62 289 CYS A O 1
ATOM 2345 N N . ASN A 1 290 ? 21.194 0.438 -29.456 1.00 75.56 290 ASN A N 1
ATOM 2346 C CA . ASN A 1 290 ? 22.322 1.193 -29.997 1.00 75.56 290 ASN A CA 1
ATOM 2347 C C . ASN A 1 290 ? 23.427 0.242 -30.514 1.00 75.56 290 ASN A C 1
ATOM 2349 O O . ASN A 1 290 ? 23.535 -0.900 -30.057 1.00 75.56 290 ASN A O 1
ATOM 2353 N N . ALA A 1 291 ? 24.293 0.704 -31.423 1.00 67.50 291 ALA A N 1
ATOM 2354 C CA . ALA A 1 291 ? 25.335 -0.119 -32.064 1.00 67.50 291 ALA A CA 1
ATOM 2355 C C . ALA A 1 291 ? 26.293 -0.800 -31.060 1.00 67.50 291 ALA A C 1
ATOM 2357 O O . ALA A 1 291 ? 26.708 -1.943 -31.256 1.00 67.50 291 ALA A O 1
ATOM 2358 N N . HIS A 1 292 ? 26.588 -0.136 -29.937 1.00 67.19 292 HIS A N 1
ATOM 2359 C CA . HIS A 1 292 ? 27.379 -0.706 -28.840 1.00 67.19 292 HIS A CA 1
ATOM 2360 C C . HIS A 1 292 ? 26.692 -1.880 -28.123 1.00 67.19 292 HIS A C 1
ATOM 2362 O O . HIS A 1 292 ? 27.376 -2.758 -27.596 1.00 67.19 292 HIS A O 1
ATOM 2368 N N . GLU A 1 293 ? 25.360 -1.922 -28.095 1.00 65.62 293 GLU A N 1
ATOM 2369 C CA . GLU A 1 293 ? 24.608 -3.003 -27.447 1.00 65.62 293 GLU A CA 1
ATOM 2370 C C . GLU A 1 293 ? 24.427 -4.204 -28.369 1.00 65.62 293 GLU A C 1
ATOM 2372 O O . GLU A 1 293 ? 24.552 -5.341 -27.917 1.00 65.62 293 GLU A O 1
ATOM 2377 N N . LEU A 1 294 ? 24.267 -3.956 -29.670 1.00 66.62 294 LEU A N 1
ATOM 2378 C CA . LEU A 1 294 ? 24.322 -4.990 -30.704 1.00 66.62 294 LEU A CA 1
ATOM 2379 C C . LEU A 1 294 ? 25.664 -5.737 -30.665 1.00 66.62 294 LEU A C 1
ATOM 2381 O O . LEU A 1 294 ? 25.683 -6.963 -30.692 1.00 66.62 294 LEU A O 1
ATOM 2385 N N . ALA A 1 295 ? 26.785 -5.026 -30.500 1.00 61.94 295 ALA A N 1
ATOM 2386 C CA . ALA A 1 295 ? 28.106 -5.648 -30.381 1.00 61.94 295 ALA A CA 1
ATOM 2387 C C . ALA A 1 295 ? 28.242 -6.558 -29.142 1.00 61.94 295 ALA A C 1
ATOM 2389 O O . ALA A 1 295 ? 28.914 -7.587 -29.198 1.00 61.94 295 ALA A O 1
ATOM 2390 N N . LYS A 1 296 ? 27.585 -6.209 -28.027 1.00 67.56 296 LYS A N 1
ATOM 2391 C CA . LYS A 1 296 ? 27.597 -7.007 -26.790 1.00 67.56 296 LYS A CA 1
ATOM 2392 C C . LYS A 1 296 ? 26.660 -8.218 -26.858 1.00 67.56 296 LYS A C 1
ATOM 2394 O O . LYS A 1 296 ? 26.920 -9.220 -26.198 1.00 67.56 296 LYS A O 1
ATOM 2399 N N . ALA A 1 297 ? 25.596 -8.131 -27.653 1.00 64.06 297 ALA A N 1
ATOM 2400 C CA . ALA A 1 297 ? 24.562 -9.153 -27.794 1.00 64.06 297 ALA A CA 1
ATOM 2401 C C . ALA A 1 297 ? 24.697 -9.987 -29.088 1.00 64.06 297 ALA A C 1
ATOM 2403 O O . ALA A 1 297 ? 23.702 -10.431 -29.649 1.00 64.06 297 ALA A O 1
ATOM 2404 N N . GLN A 1 298 ? 25.927 -10.200 -29.583 1.00 68.19 298 GLN A N 1
ATOM 2405 C CA . GLN A 1 298 ? 26.202 -11.012 -30.786 1.00 68.19 298 GLN A CA 1
ATOM 2406 C C . GLN A 1 298 ? 25.426 -10.561 -32.044 1.00 68.19 298 GLN A C 1
ATOM 2408 O O . GLN A 1 298 ? 25.101 -11.365 -32.912 1.00 68.19 298 GLN A O 1
ATOM 2413 N N . GLY A 1 299 ? 25.136 -9.263 -32.156 1.00 65.50 299 GLY A N 1
ATOM 2414 C CA . GLY A 1 299 ? 24.453 -8.658 -33.299 1.00 65.50 299 GLY A CA 1
ATOM 2415 C C . GLY A 1 299 ? 22.924 -8.691 -33.245 1.00 65.50 299 GLY A C 1
ATOM 2416 O O . GLY A 1 299 ? 22.302 -8.182 -34.173 1.00 65.50 299 GLY A O 1
ATOM 2417 N N . VAL A 1 300 ? 22.310 -9.227 -32.183 1.00 71.00 300 VAL A N 1
ATOM 2418 C CA . VAL A 1 300 ? 20.845 -9.307 -32.036 1.00 71.00 300 VAL A CA 1
ATOM 2419 C C . VAL A 1 300 ? 20.400 -8.540 -30.792 1.00 71.00 300 VAL A C 1
ATOM 2421 O O . VAL A 1 300 ? 20.933 -8.732 -29.703 1.00 71.00 300 VAL A O 1
ATOM 2424 N N . CYS A 1 301 ? 19.429 -7.638 -30.943 1.00 69.12 301 CYS A N 1
ATOM 2425 C CA . CYS A 1 301 ? 18.862 -6.905 -29.812 1.00 69.12 301 CYS A CA 1
ATOM 2426 C C . CYS A 1 301 ? 18.030 -7.868 -28.943 1.00 69.12 301 CYS A C 1
ATOM 2428 O O . CYS A 1 301 ? 17.173 -8.552 -29.495 1.00 69.12 301 CYS A O 1
ATOM 2430 N N . PRO A 1 302 ? 18.256 -7.945 -27.617 1.00 72.75 302 PRO A N 1
ATOM 2431 C CA . PRO A 1 302 ? 17.576 -8.924 -26.769 1.00 72.75 302 PRO A CA 1
ATOM 2432 C C . PRO A 1 302 ? 16.083 -8.640 -26.565 1.00 72.75 302 PRO A C 1
ATOM 2434 O O . PRO A 1 302 ? 15.337 -9.582 -26.342 1.00 72.75 302 PRO A O 1
ATOM 2437 N N . TYR A 1 303 ? 15.658 -7.373 -26.630 1.00 79.06 303 TYR A N 1
ATOM 2438 C CA . TYR A 1 303 ? 14.246 -6.986 -26.567 1.00 79.06 303 TYR A CA 1
ATOM 2439 C C . TYR A 1 303 ? 14.002 -5.830 -27.526 1.00 79.06 303 TYR A C 1
ATOM 2441 O O . TYR A 1 303 ? 14.565 -4.749 -27.343 1.00 79.06 303 TYR A O 1
ATOM 2449 N N . THR A 1 304 ? 13.184 -6.058 -28.547 1.00 75.69 304 THR A N 1
ATOM 2450 C CA . THR A 1 304 ? 12.857 -5.039 -29.562 1.00 75.69 304 THR A CA 1
ATOM 2451 C C . THR A 1 304 ? 11.492 -4.407 -29.329 1.00 75.69 304 THR A C 1
ATOM 2453 O O . THR A 1 304 ? 11.265 -3.249 -29.678 1.00 75.69 304 THR A O 1
ATOM 2456 N N . THR A 1 305 ? 10.599 -5.141 -28.668 1.00 81.50 305 THR A N 1
ATOM 2457 C CA . THR A 1 305 ? 9.249 -4.697 -28.322 1.00 81.50 305 THR A CA 1
ATOM 2458 C C . THR A 1 305 ? 8.981 -4.919 -26.839 1.00 81.50 305 THR A C 1
ATOM 2460 O O . THR A 1 305 ? 9.541 -5.819 -26.210 1.00 81.50 305 THR A O 1
ATOM 2463 N N . GLY A 1 306 ? 8.116 -4.094 -26.256 1.00 78.56 306 GLY A N 1
ATOM 2464 C CA . GLY A 1 306 ? 7.693 -4.276 -24.871 1.00 78.56 306 GLY A CA 1
ATOM 2465 C C . GLY A 1 306 ? 6.883 -5.555 -24.654 1.00 78.56 306 GLY A C 1
ATOM 2466 O O . GLY A 1 306 ? 6.977 -6.145 -23.584 1.00 78.56 306 GLY A O 1
ATOM 2467 N N . ASP A 1 307 ? 6.163 -6.040 -25.667 1.00 80.88 307 ASP A N 1
ATOM 2468 C CA . ASP A 1 307 ? 5.411 -7.297 -25.571 1.00 80.88 307 ASP A CA 1
ATOM 2469 C C . ASP A 1 307 ? 6.346 -8.520 -25.509 1.00 80.88 307 ASP A C 1
ATOM 2471 O O . ASP A 1 307 ? 6.075 -9.460 -24.765 1.00 80.88 307 ASP A O 1
ATOM 2475 N N . GLU A 1 308 ? 7.493 -8.473 -26.198 1.00 79.81 308 GLU A N 1
ATOM 2476 C CA . GLU A 1 308 ? 8.568 -9.471 -26.081 1.00 79.81 308 GLU A CA 1
ATOM 2477 C C . GLU A 1 308 ? 9.224 -9.454 -24.691 1.00 79.81 308 GLU A C 1
ATOM 2479 O O . GLU A 1 308 ? 9.627 -10.495 -24.183 1.00 79.81 308 GLU A O 1
ATOM 2484 N N . TYR A 1 309 ? 9.292 -8.289 -24.037 1.00 80.31 309 TYR A N 1
ATOM 2485 C CA . TYR A 1 309 ? 9.801 -8.170 -22.666 1.00 80.31 309 TYR A CA 1
ATOM 2486 C C . TYR A 1 309 ? 8.812 -8.684 -21.600 1.00 80.31 309 TYR A C 1
ATOM 2488 O O . TYR A 1 309 ? 9.219 -9.039 -20.492 1.00 80.31 309 TYR A O 1
ATOM 2496 N N . LEU A 1 310 ? 7.511 -8.696 -21.907 1.00 79.94 310 LEU A N 1
ATOM 2497 C CA . LEU A 1 310 ? 6.445 -9.119 -20.992 1.00 79.94 310 LEU A CA 1
ATOM 2498 C C . LEU A 1 310 ? 6.134 -10.628 -21.045 1.00 79.94 310 LEU A C 1
ATOM 2500 O O . LEU A 1 310 ? 5.476 -11.121 -20.121 1.00 79.94 310 LEU A O 1
ATOM 2504 N N . GLY A 1 311 ? 6.544 -11.323 -22.113 1.00 64.06 311 GLY A N 1
ATOM 2505 C CA . GLY A 1 311 ? 6.318 -12.760 -22.347 1.00 64.06 311 GLY A CA 1
ATOM 2506 C C . GLY A 1 311 ? 7.282 -13.672 -21.597 1.00 64.06 311 GLY A C 1
ATOM 2507 O O . GLY A 1 311 ? 6.809 -14.725 -21.107 1.00 64.06 311 GLY A O 1
#

Radius of gyration: 31.18 Å; Cα contacts (8 Å, |Δi|>4): 240; chains: 1; bounding box: 71×66×100 Å

InterPro domains:
  IPR013525 ABC-2 type transporter, transmembrane domain [PF01061] (73-282)

Secondary structure (DSSP, 8-state):
--------TTSSTTSS-PPP------TTTTSTT-----S-------HHHHHHHHHHHHHHHH----S-HHHHHHHHHHHHHHHHHH-HHHHHHHHHHHHHHHHHHHHH----S-HHHHHHHHHHHHHHHHHHHHHHHHTHHHHHHHHHHHHHHHHHTT-S-HHHHHHHHHIIIIIIIHHHHHHHHHHHHHHHHT----HHHHHHHHHHHHHHHHHHHHHHHHHHHH-SSHHHHHHHHHHHHHHHHHTSSSSS-TTTS-GGGTHHHHH-HHHHHHHHHHHHHHTT-B-PPPHHHHHHTTTS-S-SBHHHHH-

Nearest PDB structures (foldseek):
  8qcm-assembly1_A  TM=8.508E-01  e=5.601E-10  Homo sapiens
  8bht-assembly1_A  TM=8.592E-01  e=9.323E-10  Homo sapiens
  8pxo-assembly1_A  TM=8.597E-01  e=1.023E-09  Homo sapiens
  6ffc-assembly1_A  TM=8.286E-01  e=6.436E-10  Homo sapiens
  7oj8-assembly1_A  TM=8.378E-01 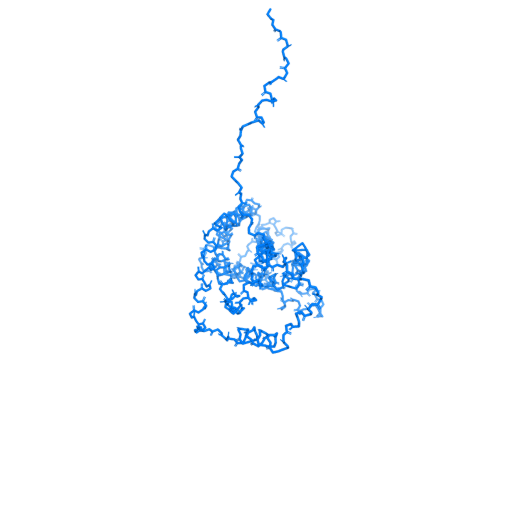 e=1.783E-09  Homo sapiens

Foldseek 3Di:
DDDDDDPPPVPPVPPDDDDDDDDDPDPPVVVVVPDDDDDPPPPPPDPVNVVVVVVVVVVQVVPADPDDPVVQLVVLLVVLVVVCVVVVVVLVVLLVVLLVLLLVLLVVQADDDFLVVNLVSLLVSLLVLLLVLLLSLLVVLVVLLVCVVVVVVCVVSVVHDPVSNVCSNCCCVQVPSLLSSLCSNLVSNCPRNDFDPDPVLSVLLSVLSSVSSSVSNVVLNVLSVVDPDSVVSSVVSVVVSVVLSCVLCPVDHLVPDDPVCNVSCVVRSSNVSSLSNLCSRFPPDFTDGDPVVCVVVVNDDCGGGSVSVSD

Organism: NCBI:txid73025

Sequence (311 aa):
DLGYERPEAAAQAQRAGDPPKRRSVTGSSVLSLAGQTDSPTTLTMSNSDTATVYQRLIKAARSGYKQSWLRHLHLCIQRQYLLEFTNKGLIISRLVLNLVNGLMTVTVYQFHGNEQYILRLRTALIFHVLMSKVISVVSHIGLFAQDRPIFYKQHAGHFFRSTNFWIAHNFFQLVVWGFLESGLLAAPIYWLTGFHKDFNKFLLFWMALYLLNLNSSVIFKVLAIICPTISMAQTMAGLVQVFFFLFSGYLQPWSVLPPGWLWIKWASPQSYAFSIMLINEFSGYEYTCNAHELAKAQGVCPYTTGDEYLG